Protein AF-A0A956KCX3-F1 (afdb_monomer)

Secondary structure (DSSP, 8-state):
-PPPP-----------------------------------PPP----------TT---PPB-----GGGEEEEE--SSS-EEEEE-SSTTBEEEEEBSS-----EEPPPTTS-TTTSEEEEEEETTEEEEEEEE--SS-SS-SEEEEEEE-TT-EEEEEESB-SPPEEETTEEEE-SEEEEEEEETTEEEEEEEE-SGGGGGSPPPHHHHHH-EEEEEETTEEEEEEPPPTT--EEE------

Solvent-accessible surface area (backbone atoms only — not comparable to full-atom values): 15052 Å² total; per-residue (Å²): 140,85,82,84,86,91,77,87,77,92,82,77,86,82,83,79,83,83,90,73,91,78,81,91,74,90,76,83,89,84,81,92,76,90,76,85,79,84,76,84,76,77,83,84,73,78,76,78,74,71,82,72,71,93,71,78,66,84,71,48,42,88,71,88,64,58,51,87,46,39,71,36,35,31,85,45,98,87,33,34,35,33,37,28,66,40,95,49,88,36,36,45,40,83,44,46,24,73,75,71,69,57,70,31,38,33,74,63,54,87,86,32,44,78,92,70,31,52,57,33,33,40,80,47,94,61,36,53,36,34,41,42,35,17,71,32,97,80,32,98,41,49,63,48,39,32,43,32,39,37,30,97,84,30,39,29,14,60,36,72,30,54,53,78,70,59,42,71,58,96,91,31,62,55,29,37,45,39,32,48,44,60,25,37,40,86,57,39,43,26,32,41,73,41,60,66,39,81,76,39,70,81,50,83,79,58,69,70,49,58,68,64,32,14,24,46,46,55,52,99,66,35,44,36,73,78,44,69,61,63,88,88,57,70,61,43,80,53,89,64,92,78,128

Structure (mmCIF, N/CA/C/O backbone):
data_AF-A0A956KCX3-F1
#
_entry.id   AF-A0A956KCX3-F1
#
loop_
_atom_site.group_PDB
_atom_site.id
_atom_site.type_symbol
_atom_site.label_atom_id
_atom_site.label_alt_id
_atom_site.label_comp_id
_atom_site.label_asym_id
_atom_site.label_entity_id
_atom_site.label_seq_id
_atom_site.pdbx_PDB_ins_code
_atom_site.Cartn_x
_atom_site.Cartn_y
_atom_site.Cartn_z
_atom_site.occupancy
_atom_site.B_iso_or_equiv
_atom_site.auth_seq_id
_atom_site.auth_comp_id
_atom_site.auth_asym_id
_atom_site.auth_atom_id
_atom_site.pdbx_PDB_model_num
ATOM 1 N N . MET A 1 1 ? 53.451 -22.794 5.245 1.00 50.97 1 MET A N 1
ATOM 2 C CA . MET A 1 1 ? 52.320 -22.976 4.313 1.00 50.97 1 MET A CA 1
ATOM 3 C C . MET A 1 1 ? 51.899 -21.573 3.910 1.00 50.97 1 MET A C 1
ATOM 5 O O . MET A 1 1 ? 51.187 -20.916 4.655 1.00 50.97 1 MET A O 1
ATOM 9 N N . GLU A 1 2 ? 52.522 -21.055 2.854 1.00 38.97 2 GLU A N 1
ATOM 10 C CA . GLU A 1 2 ? 52.380 -19.669 2.394 1.00 38.97 2 GLU A CA 1
ATOM 11 C C . GLU A 1 2 ? 51.212 -19.567 1.409 1.00 38.97 2 GLU A C 1
ATOM 13 O O . GLU A 1 2 ? 51.098 -20.380 0.492 1.00 38.97 2 GLU A O 1
ATOM 18 N N . LEU A 1 3 ? 50.335 -18.583 1.614 1.00 53.19 3 LEU A N 1
ATOM 19 C CA . LEU A 1 3 ? 49.243 -18.247 0.700 1.00 53.19 3 LEU A CA 1
ATOM 20 C C . LEU A 1 3 ? 49.715 -17.165 -0.287 1.00 53.19 3 LEU A C 1
ATOM 22 O O . LEU A 1 3 ? 50.320 -16.184 0.152 1.00 53.19 3 LEU A O 1
ATOM 26 N N . PRO A 1 4 ? 49.437 -17.295 -1.598 1.00 54.78 4 PRO A N 1
ATOM 27 C CA . PRO A 1 4 ? 49.805 -16.284 -2.581 1.00 54.78 4 PRO A CA 1
ATOM 28 C C . PRO A 1 4 ? 48.797 -15.115 -2.613 1.00 54.78 4 PRO A C 1
ATOM 30 O O . PRO A 1 4 ? 47.626 -15.294 -2.269 1.00 54.78 4 PRO A O 1
ATOM 33 N N . PRO A 1 5 ? 49.217 -13.915 -3.062 1.00 56.66 5 PRO A N 1
ATOM 34 C CA . PRO A 1 5 ? 48.348 -12.748 -3.160 1.00 56.66 5 PRO A CA 1
ATOM 35 C C . PRO A 1 5 ? 47.492 -12.781 -4.435 1.00 56.66 5 PRO A C 1
ATOM 37 O O . PRO A 1 5 ? 48.001 -12.971 -5.541 1.00 56.66 5 PRO A O 1
ATOM 40 N N . ILE A 1 6 ? 46.191 -12.522 -4.290 1.00 59.50 6 ILE A N 1
ATOM 41 C CA . ILE A 1 6 ? 45.257 -12.354 -5.410 1.00 59.50 6 ILE A CA 1
ATOM 42 C C . ILE A 1 6 ? 45.314 -10.892 -5.876 1.00 59.50 6 ILE A C 1
ATOM 44 O O . ILE A 1 6 ? 44.892 -9.977 -5.171 1.00 59.50 6 ILE A O 1
ATOM 48 N N . ARG A 1 7 ? 45.862 -10.678 -7.076 1.00 54.44 7 ARG A N 1
ATOM 49 C CA . ARG A 1 7 ? 45.790 -9.430 -7.851 1.00 54.44 7 ARG A CA 1
ATOM 50 C C . ARG A 1 7 ? 44.835 -9.623 -9.033 1.00 54.44 7 ARG A C 1
ATOM 52 O O . ARG A 1 7 ? 44.922 -10.636 -9.718 1.00 54.44 7 ARG A O 1
ATOM 59 N N . GLY A 1 8 ? 44.058 -8.584 -9.341 1.00 38.62 8 GLY A N 1
ATOM 60 C CA . GLY A 1 8 ? 43.334 -8.404 -10.610 1.00 38.62 8 GLY A CA 1
ATOM 61 C C . GLY A 1 8 ? 41.828 -8.668 -10.486 1.00 38.62 8 GLY A C 1
ATOM 62 O O . GLY A 1 8 ? 41.425 -9.560 -9.761 1.00 38.62 8 GLY A O 1
ATOM 63 N N . ALA A 1 9 ? 40.924 -7.941 -11.139 1.00 43.78 9 ALA A N 1
ATOM 64 C CA . ALA A 1 9 ? 41.077 -6.995 -12.232 1.00 43.78 9 ALA A CA 1
ATOM 65 C C . ALA A 1 9 ? 39.882 -6.022 -12.243 1.00 43.78 9 ALA A C 1
ATOM 67 O O . ALA A 1 9 ? 38.734 -6.427 -12.077 1.00 43.78 9 ALA A O 1
ATOM 68 N N . LEU A 1 10 ? 40.166 -4.739 -12.474 1.00 47.88 10 LEU A N 1
ATOM 69 C CA . LEU A 1 10 ? 39.183 -3.715 -12.824 1.00 47.88 10 LEU A CA 1
ATOM 70 C C . LEU A 1 10 ? 38.725 -3.958 -14.270 1.00 47.88 10 LEU A C 1
ATOM 72 O O . LEU A 1 10 ? 39.473 -3.724 -15.220 1.00 47.88 10 LEU A O 1
ATOM 76 N N . GLY A 1 11 ? 37.507 -4.474 -14.425 1.00 38.50 11 GLY A N 1
ATOM 77 C CA . GLY A 1 11 ? 36.873 -4.760 -15.709 1.00 38.50 11 GLY A CA 1
ATOM 78 C C . GLY A 1 11 ? 36.051 -3.580 -16.224 1.00 38.50 11 GLY A C 1
ATOM 79 O O . GLY A 1 11 ? 34.909 -3.397 -15.831 1.00 38.50 11 GLY A O 1
ATOM 80 N N . SER A 1 12 ? 36.691 -2.794 -17.088 1.00 44.56 12 SER A N 1
ATOM 81 C CA . SER A 1 12 ? 36.176 -2.037 -18.241 1.00 44.56 12 SER A CA 1
ATOM 82 C C . SER A 1 12 ? 34.665 -1.742 -18.353 1.00 44.56 12 SER A C 1
ATOM 84 O O . SER A 1 12 ? 33.830 -2.612 -18.590 1.00 44.56 12 SER A O 1
ATOM 86 N N . VAL A 1 13 ? 34.369 -0.440 -18.332 1.00 44.25 13 VAL A N 1
ATOM 87 C CA . VAL A 1 13 ? 33.123 0.213 -18.751 1.00 44.25 13 VAL A CA 1
ATOM 88 C C . VAL A 1 13 ? 32.880 -0.016 -20.249 1.00 44.25 13 VAL A C 1
ATOM 90 O O . VAL A 1 13 ? 33.569 0.554 -21.096 1.00 44.25 13 VAL A O 1
ATOM 93 N N . VAL A 1 14 ? 31.853 -0.796 -20.596 1.00 51.16 14 VAL A N 1
ATOM 94 C CA . VAL A 1 14 ? 31.352 -0.904 -21.975 1.00 51.16 14 VAL A CA 1
ATOM 95 C C . VAL A 1 14 ? 30.320 0.200 -22.218 1.00 51.16 14 VAL A C 1
ATOM 97 O O . VAL A 1 14 ? 29.130 0.033 -21.965 1.00 51.16 14 VAL A O 1
ATOM 100 N N . ARG A 1 15 ? 30.770 1.343 -22.752 1.00 47.03 15 ARG A N 1
ATOM 101 C CA . ARG A 1 15 ? 29.891 2.305 -23.438 1.00 47.03 15 ARG A CA 1
ATOM 102 C C . ARG A 1 15 ? 29.530 1.730 -24.806 1.00 47.03 15 ARG A C 1
ATOM 104 O O . ARG A 1 15 ? 30.346 1.774 -25.726 1.00 47.03 15 ARG A O 1
ATOM 111 N N . ARG A 1 16 ? 28.314 1.202 -24.966 1.00 49.69 16 ARG A N 1
ATOM 112 C CA . ARG A 1 16 ? 27.755 0.922 -26.296 1.00 49.69 16 ARG A CA 1
ATOM 113 C C . ARG A 1 16 ? 26.994 2.139 -26.803 1.00 49.69 16 ARG A C 1
ATOM 115 O O . ARG A 1 16 ? 25.949 2.500 -26.280 1.00 49.69 16 ARG A O 1
ATOM 122 N N . ALA A 1 17 ? 27.555 2.741 -27.847 1.00 46.56 17 ALA A N 1
ATOM 123 C CA . ALA A 1 17 ? 26.911 3.731 -28.688 1.00 46.56 17 ALA A CA 1
ATOM 124 C C . ALA A 1 17 ? 25.766 3.086 -29.483 1.00 46.56 17 ALA A C 1
ATOM 126 O O . ALA A 1 17 ? 25.991 2.147 -30.248 1.00 46.56 17 ALA A O 1
ATOM 127 N N . LEU A 1 18 ? 24.552 3.618 -29.343 1.00 52.84 18 LEU A N 1
ATOM 128 C CA . LEU A 1 18 ? 23.453 3.358 -30.269 1.00 52.84 18 LEU A CA 1
ATOM 129 C C . LEU A 1 18 ? 23.356 4.525 -31.253 1.00 52.84 18 LEU A C 1
ATOM 131 O O . LEU A 1 18 ? 22.730 5.549 -31.009 1.00 52.84 18 LEU A O 1
ATOM 135 N N . SER A 1 19 ? 24.024 4.334 -32.390 1.00 45.69 19 SER A N 1
ATOM 136 C CA . SER A 1 19 ? 23.777 5.048 -33.641 1.00 45.69 19 SER A CA 1
ATOM 137 C C . SER A 1 19 ? 22.487 4.497 -34.260 1.00 45.69 19 SER A C 1
ATOM 139 O O . SER A 1 19 ? 22.506 3.451 -34.911 1.00 45.69 19 SER A O 1
ATOM 141 N N . GLY A 1 20 ? 21.373 5.201 -34.067 1.00 45.12 20 GLY A N 1
ATOM 142 C CA . GLY A 1 20 ? 20.091 4.918 -34.711 1.00 45.12 20 GLY A CA 1
ATOM 143 C C . GLY A 1 20 ? 19.649 6.089 -35.580 1.00 45.12 20 GLY A C 1
ATOM 144 O O . GLY A 1 20 ? 19.163 7.094 -35.075 1.00 45.12 20 GLY A O 1
ATOM 145 N N . ARG A 1 21 ? 19.835 5.956 -36.897 1.00 50.81 21 ARG A N 1
ATOM 146 C CA . ARG A 1 21 ? 19.341 6.872 -37.935 1.00 50.81 21 ARG A CA 1
ATOM 147 C C . ARG A 1 21 ? 17.822 7.050 -37.815 1.00 50.81 21 ARG A C 1
ATOM 149 O O . ARG A 1 21 ? 17.088 6.108 -38.097 1.00 50.81 21 ARG A O 1
ATOM 156 N N . ALA A 1 22 ? 17.356 8.258 -37.509 1.00 48.16 22 ALA A N 1
ATOM 157 C CA . ALA A 1 22 ? 15.964 8.645 -37.722 1.00 48.16 22 ALA A CA 1
ATOM 158 C C . ALA A 1 22 ? 15.875 9.566 -38.942 1.00 48.16 22 ALA A C 1
ATOM 160 O O . ALA A 1 22 ? 16.484 10.634 -39.001 1.00 48.16 22 ALA A O 1
ATOM 161 N N . GLY A 1 23 ? 15.161 9.074 -39.952 1.00 45.44 23 GLY A N 1
ATOM 162 C CA . GLY A 1 23 ? 14.961 9.724 -41.231 1.00 45.44 23 GLY A CA 1
ATOM 163 C C . GLY A 1 23 ? 14.151 11.010 -41.123 1.00 45.44 23 GLY A C 1
ATOM 164 O O . GLY A 1 23 ? 13.176 11.121 -40.386 1.00 45.44 23 GLY A O 1
ATOM 165 N N . VAL A 1 24 ? 14.570 11.957 -41.950 1.00 48.97 24 VAL A N 1
ATOM 166 C CA . VAL A 1 24 ? 13.901 13.206 -42.287 1.00 48.97 24 VAL A CA 1
ATOM 167 C C . VAL A 1 24 ? 12.476 12.926 -42.778 1.00 48.97 24 VAL A C 1
ATOM 169 O O . VAL A 1 24 ? 12.286 12.351 -43.850 1.00 48.97 24 VAL A O 1
ATOM 172 N N . ARG A 1 25 ? 11.466 13.402 -42.046 1.00 57.47 25 ARG A N 1
ATOM 173 C CA . ARG A 1 25 ? 10.149 13.712 -42.615 1.00 57.47 25 ARG A CA 1
ATOM 174 C C . ARG A 1 25 ? 9.801 15.158 -42.297 1.00 57.47 25 ARG A C 1
ATOM 176 O O . ARG A 1 25 ? 9.464 15.512 -41.176 1.00 57.47 25 ARG A O 1
ATOM 183 N N . ARG A 1 26 ? 9.929 15.982 -43.338 1.00 52.09 26 ARG A N 1
ATOM 184 C CA . ARG A 1 26 ? 9.376 17.332 -43.428 1.00 52.09 26 ARG A CA 1
ATOM 185 C C . ARG A 1 26 ? 7.860 17.244 -43.238 1.00 52.09 26 ARG A C 1
ATOM 187 O O . ARG A 1 26 ? 7.204 16.552 -44.012 1.00 52.09 26 ARG A O 1
ATOM 194 N N . VAL A 1 27 ? 7.321 17.969 -42.265 1.00 53.19 27 VAL A N 1
ATOM 195 C CA . VAL A 1 27 ? 5.901 18.335 -42.228 1.00 53.19 27 VAL A CA 1
ATOM 196 C C . VAL A 1 27 ? 5.816 19.847 -42.108 1.00 53.19 27 VAL A C 1
ATOM 198 O O . VAL A 1 27 ? 6.630 20.491 -41.451 1.00 53.19 27 VAL A O 1
ATOM 201 N N . ALA A 1 28 ? 4.888 20.377 -42.889 1.00 52.06 28 ALA A N 1
ATOM 202 C CA . ALA A 1 28 ? 4.778 21.752 -43.301 1.00 52.06 28 ALA A CA 1
ATOM 203 C C . ALA A 1 28 ? 4.410 22.715 -42.166 1.00 52.06 28 ALA A C 1
ATOM 205 O O . ALA A 1 28 ? 3.543 22.465 -41.336 1.00 52.06 28 ALA A O 1
ATOM 206 N N . LEU A 1 29 ? 5.075 23.861 -42.255 1.00 49.72 29 LEU A N 1
ATOM 207 C CA . LEU A 1 29 ? 4.660 25.195 -41.853 1.00 49.72 29 LEU A CA 1
ATOM 208 C C . LEU A 1 29 ? 3.205 25.487 -42.285 1.00 49.72 29 LEU A C 1
ATOM 210 O O . LEU A 1 29 ? 2.915 25.339 -43.468 1.00 49.72 29 LEU A O 1
ATOM 214 N N . CYS A 1 30 ? 2.333 25.929 -41.369 1.00 43.66 30 CYS A N 1
ATOM 215 C CA . CYS A 1 30 ? 1.332 26.999 -41.570 1.00 43.66 30 CYS A CA 1
ATOM 216 C C . CYS A 1 30 ? 0.309 27.018 -40.425 1.00 43.66 30 CYS A C 1
ATOM 218 O O . CYS A 1 30 ? -0.417 26.050 -40.230 1.00 43.66 30 CYS A O 1
ATOM 220 N N . GLY A 1 31 ? 0.195 28.153 -39.730 1.00 54.12 31 GLY A N 1
ATOM 221 C CA . GLY A 1 31 ? -0.935 28.408 -38.833 1.00 54.12 31 GLY A CA 1
ATOM 222 C C . GLY A 1 31 ? -0.655 29.404 -37.715 1.00 54.12 31 GLY A C 1
ATOM 223 O O . GLY A 1 31 ? -0.827 29.071 -36.550 1.00 54.12 31 GLY A O 1
ATOM 224 N N . LEU A 1 32 ? -0.221 30.620 -38.060 1.00 55.09 32 LEU A N 1
ATOM 225 C CA . LEU A 1 32 ? -0.289 31.771 -37.157 1.00 55.09 32 LEU A CA 1
ATOM 226 C C . LEU A 1 32 ? -1.762 32.149 -36.937 1.00 55.09 32 LEU A C 1
ATOM 228 O O . LEU A 1 32 ? -2.403 32.651 -37.857 1.00 55.09 32 LEU A O 1
ATOM 232 N N . LEU A 1 33 ? -2.263 31.980 -35.714 1.00 58.88 33 LEU A N 1
ATOM 233 C CA . LEU A 1 33 ? -3.395 32.744 -35.188 1.00 58.88 33 LEU A CA 1
ATOM 234 C C . LEU A 1 33 ? -3.031 33.232 -33.782 1.00 58.88 33 LEU A C 1
ATOM 236 O O . LEU A 1 33 ? -3.151 32.522 -32.789 1.00 58.88 33 LEU A O 1
ATOM 240 N N . LEU A 1 34 ? -2.528 34.466 -33.748 1.00 53.19 34 LEU A N 1
ATOM 241 C CA . LEU A 1 34 ? -2.361 35.286 -32.556 1.00 53.19 34 LEU A CA 1
ATOM 242 C C . LEU A 1 34 ? -3.754 35.707 -32.071 1.00 53.19 34 LEU A C 1
ATOM 244 O O . LEU A 1 34 ? -4.369 36.593 -32.659 1.00 53.19 34 LEU A O 1
ATOM 248 N N . ALA A 1 35 ? -4.242 35.083 -31.002 1.00 53.97 35 ALA A N 1
ATOM 249 C CA . ALA A 1 35 ? -5.341 35.608 -30.202 1.00 53.97 35 ALA A CA 1
ATOM 250 C C . ALA A 1 35 ? -4.757 36.101 -28.874 1.00 53.97 35 ALA A C 1
ATOM 252 O O . ALA A 1 35 ? -4.367 35.315 -28.012 1.00 53.97 35 ALA A O 1
ATOM 253 N N . ALA A 1 36 ? -4.635 37.421 -28.752 1.00 49.28 36 ALA A N 1
ATOM 254 C CA . ALA A 1 36 ? -4.258 38.096 -27.524 1.00 49.28 36 ALA A CA 1
ATOM 255 C C . ALA A 1 36 ? -5.423 38.006 -26.523 1.00 49.28 36 ALA A C 1
ATOM 257 O O . ALA A 1 36 ? -6.428 38.697 -26.671 1.00 49.28 36 ALA A O 1
ATOM 258 N N . CYS A 1 37 ? -5.299 37.148 -25.509 1.00 58.06 37 CYS A N 1
ATOM 259 C CA . CYS A 1 37 ? -6.134 37.227 -24.313 1.00 58.06 37 CYS A CA 1
ATOM 260 C C . CYS A 1 37 ? -5.446 38.140 -23.297 1.00 58.06 37 CYS A C 1
ATOM 262 O O . CYS A 1 37 ? -4.589 37.721 -22.518 1.00 58.06 37 CYS A O 1
ATOM 264 N N . GLU A 1 38 ? -5.836 39.409 -23.333 1.00 51.31 38 GLU A N 1
ATOM 265 C CA . GLU A 1 38 ? -5.504 40.424 -22.341 1.00 51.31 38 GLU A CA 1
ATOM 266 C C . GLU A 1 38 ? -6.162 40.043 -21.006 1.00 51.31 38 GLU A C 1
ATOM 268 O O . GLU A 1 38 ? -7.350 40.259 -20.774 1.00 51.31 38 GLU A O 1
ATOM 273 N N . SER A 1 39 ? -5.394 39.385 -20.139 1.00 53.12 39 SER A N 1
ATOM 274 C CA . SER A 1 39 ? -5.846 38.990 -18.805 1.00 53.12 39 SER A CA 1
ATOM 275 C C . SER A 1 39 ? -5.516 40.119 -17.835 1.00 53.12 39 SER A C 1
ATOM 277 O O . SER A 1 39 ? -4.398 40.222 -17.328 1.00 53.12 39 SER A O 1
ATOM 279 N N . SER A 1 40 ? -6.492 41.002 -17.622 1.00 55.25 40 SER A N 1
ATOM 280 C CA . SER A 1 40 ? -6.458 42.040 -16.592 1.00 55.25 40 SER A CA 1
ATOM 281 C C . SER A 1 40 ? -6.179 41.393 -15.231 1.00 55.25 40 SER A C 1
ATOM 283 O O . SER A 1 40 ? -6.989 40.627 -14.712 1.00 55.25 40 SER A O 1
ATOM 285 N N . SER A 1 41 ? -4.991 41.644 -14.683 1.00 53.00 41 SER A N 1
ATOM 286 C CA . SER A 1 41 ? -4.606 41.168 -13.355 1.00 53.00 41 SER A CA 1
ATOM 287 C C . SER A 1 41 ? -5.142 42.150 -12.308 1.00 53.00 41 SER A C 1
ATOM 289 O O . SER A 1 41 ? -4.795 43.331 -12.384 1.00 53.00 41 SER A O 1
ATOM 291 N N . PRO A 1 42 ? -5.965 41.721 -11.333 1.00 58.72 42 PRO A N 1
ATOM 292 C CA . PRO A 1 42 ? -6.377 42.599 -10.248 1.00 58.72 42 PRO A CA 1
ATOM 293 C C . PRO A 1 42 ? -5.166 42.982 -9.378 1.00 58.72 42 PRO A C 1
ATOM 295 O O . PRO A 1 42 ? -4.184 42.231 -9.304 1.00 58.72 42 PRO A O 1
ATOM 298 N N . PRO A 1 43 ? -5.203 44.154 -8.720 1.00 54.56 43 PRO A N 1
ATOM 299 C CA . PRO A 1 43 ? -4.127 44.596 -7.848 1.00 54.56 43 PRO A CA 1
ATOM 300 C C . PRO A 1 43 ? -3.887 43.560 -6.744 1.00 54.56 43 PRO A C 1
ATOM 302 O O . PRO A 1 43 ? -4.806 43.165 -6.031 1.00 54.56 43 PRO A O 1
ATOM 305 N N . ARG A 1 44 ? -2.628 43.121 -6.611 1.00 49.75 44 ARG A N 1
ATOM 306 C CA . ARG A 1 44 ? -2.137 42.333 -5.474 1.00 49.75 44 ARG A CA 1
ATOM 307 C C . ARG A 1 44 ? -2.288 43.168 -4.205 1.00 49.75 44 ARG A C 1
ATOM 309 O O . ARG A 1 44 ? -1.380 43.902 -3.818 1.00 49.75 44 ARG A O 1
ATOM 316 N N . GLU A 1 45 ? -3.435 43.039 -3.560 1.00 48.75 45 GLU A N 1
ATOM 317 C CA . GLU A 1 45 ? -3.608 43.419 -2.171 1.00 48.75 45 GLU A CA 1
ATOM 318 C C . GLU A 1 45 ? -2.695 42.499 -1.355 1.00 48.75 45 GLU A C 1
ATOM 320 O O . GLU A 1 45 ? -2.870 41.279 -1.307 1.00 48.75 45 GLU A O 1
ATOM 325 N N . ARG A 1 46 ? -1.618 43.069 -0.806 1.00 46.66 46 ARG A N 1
ATOM 326 C CA . ARG A 1 46 ? -0.773 42.370 0.159 1.00 46.66 46 ARG A CA 1
ATOM 327 C C . ARG A 1 46 ? -1.642 42.121 1.382 1.00 46.66 46 ARG A C 1
ATOM 329 O O . ARG A 1 46 ? -1.750 42.994 2.239 1.00 46.66 46 ARG A O 1
ATOM 336 N N . ALA A 1 47 ? -2.244 40.937 1.452 1.00 47.09 47 ALA A N 1
ATOM 337 C CA . ALA A 1 47 ? -2.730 40.396 2.702 1.00 47.09 47 ALA A CA 1
ATOM 338 C C . ALA A 1 47 ? -1.539 40.410 3.664 1.00 47.09 47 ALA A C 1
ATOM 340 O O . ALA A 1 47 ? -0.576 39.655 3.508 1.00 47.09 47 ALA A O 1
ATOM 341 N N . VAL A 1 48 ? -1.568 41.348 4.606 1.00 49.12 48 VAL A N 1
ATOM 342 C CA . VAL A 1 48 ? -0.732 41.299 5.795 1.00 49.12 48 VAL A CA 1
ATOM 343 C C . VAL A 1 48 ? -1.208 40.059 6.534 1.00 49.12 48 VAL A C 1
ATOM 345 O O . VAL A 1 48 ? -2.214 40.079 7.237 1.00 49.12 48 VAL A O 1
ATOM 348 N N . VAL A 1 49 ? -0.534 38.943 6.270 1.00 41.31 49 VAL A N 1
ATOM 349 C CA . VAL A 1 49 ? -0.674 37.720 7.046 1.00 41.31 49 VAL A CA 1
ATOM 350 C C . VAL A 1 49 ? -0.152 38.073 8.429 1.00 41.31 49 VAL A C 1
ATOM 352 O O . VAL A 1 49 ? 1.056 38.106 8.662 1.00 41.31 49 VAL A O 1
ATOM 355 N N . SER A 1 50 ? -1.068 38.413 9.333 1.00 46.19 50 SER A N 1
ATOM 356 C CA . SER A 1 50 ? -0.779 38.369 10.759 1.00 46.19 50 SER A CA 1
ATOM 357 C C . SER A 1 50 ? -0.228 36.975 11.057 1.00 46.19 50 SER A C 1
ATOM 359 O O . SER A 1 50 ? -0.869 35.998 10.658 1.00 46.19 50 SER A O 1
ATOM 361 N N . PRO A 1 51 ? 0.939 36.843 11.710 1.00 45.56 51 PRO A N 1
ATOM 362 C CA . PRO A 1 51 ? 1.393 35.551 12.193 1.00 45.56 51 PRO A CA 1
ATOM 363 C C . PRO A 1 51 ? 0.351 35.065 13.200 1.00 45.56 51 PRO A C 1
ATOM 365 O O . PRO A 1 51 ? 0.282 35.551 14.326 1.00 45.56 51 PRO A O 1
ATOM 368 N N . GLY A 1 52 ? -0.532 34.172 12.752 1.00 39.56 52 GLY A N 1
ATOM 369 C CA . GLY A 1 52 ? -1.452 33.476 13.634 1.00 39.56 52 GLY A CA 1
ATOM 370 C C . GLY A 1 52 ? -0.624 32.758 14.689 1.00 39.56 52 GLY A C 1
ATOM 371 O O . GLY A 1 52 ? 0.326 32.053 14.346 1.00 39.56 52 GLY A O 1
ATOM 372 N N . SER A 1 53 ? -0.947 32.997 15.961 1.00 40.12 53 SER A N 1
ATOM 373 C CA . SER A 1 53 ? -0.320 32.334 17.100 1.00 40.12 53 SER A CA 1
ATOM 374 C C . SER A 1 53 ? -0.172 30.826 16.855 1.00 40.12 53 SER A C 1
ATOM 376 O O . SER A 1 53 ? -1.141 30.197 16.423 1.00 40.12 53 SER A O 1
ATOM 378 N N . PRO A 1 54 ? 0.969 30.210 17.210 1.00 49.34 54 PRO A N 1
ATOM 379 C CA . PRO A 1 54 ? 1.202 28.762 17.124 1.00 49.34 54 PRO A CA 1
ATOM 380 C C . PRO A 1 54 ? 0.373 27.940 18.138 1.00 49.34 54 PRO A C 1
ATOM 382 O O . PRO A 1 54 ? 0.732 26.824 18.490 1.00 49.34 54 PRO A O 1
ATOM 385 N N . GLU A 1 55 ? -0.742 28.488 18.622 1.00 41.88 55 GLU A N 1
ATOM 386 C CA . GLU A 1 55 ? -1.502 28.021 19.784 1.00 41.88 55 GLU A CA 1
ATOM 387 C C . GLU A 1 55 ? -2.903 27.510 19.408 1.00 41.88 55 GLU A C 1
ATOM 389 O O . GLU A 1 55 ? -3.780 27.348 20.256 1.00 41.88 55 GLU A O 1
ATOM 394 N N . ALA A 1 56 ? -3.122 27.179 18.132 1.00 44.59 56 ALA A N 1
ATOM 395 C CA . ALA A 1 56 ? -4.112 26.167 17.778 1.00 44.59 56 ALA A CA 1
ATOM 396 C C . ALA A 1 56 ? -3.536 24.798 18.170 1.00 44.59 56 ALA A C 1
ATOM 398 O O . ALA A 1 56 ? -3.156 23.998 17.318 1.00 44.59 56 ALA A O 1
ATOM 399 N N . ALA A 1 57 ? -3.402 24.569 19.480 1.00 46.69 57 ALA A N 1
ATOM 400 C CA . ALA A 1 57 ? -3.092 23.263 20.031 1.00 46.69 57 ALA A CA 1
ATOM 401 C C . ALA A 1 57 ? -4.059 22.262 19.396 1.00 46.69 57 ALA A C 1
ATOM 403 O O . ALA A 1 57 ? -5.277 22.453 19.464 1.00 46.69 57 ALA A O 1
ATOM 404 N N . ALA A 1 58 ? -3.499 21.262 18.719 1.00 59.12 58 ALA A N 1
ATOM 405 C CA . ALA A 1 58 ? -4.217 20.190 18.056 1.00 59.12 58 ALA A CA 1
ATOM 406 C C . ALA A 1 58 ? -5.174 19.540 19.063 1.00 59.12 58 ALA A C 1
ATOM 408 O O . ALA A 1 58 ? -4.770 18.729 19.893 1.00 59.12 58 ALA A O 1
ATOM 409 N N . ARG A 1 59 ? -6.442 19.961 19.051 1.00 75.81 59 ARG A N 1
ATOM 410 C CA . ARG A 1 59 ? -7.465 19.354 19.896 1.00 75.81 59 ARG A CA 1
ATOM 411 C C . ARG A 1 59 ? -7.769 17.997 19.290 1.00 75.81 59 ARG A C 1
ATOM 413 O O . ARG A 1 59 ? -8.209 17.930 18.144 1.00 75.81 59 ARG A O 1
ATOM 420 N N . CYS A 1 60 ? -7.500 16.943 20.050 1.00 85.69 60 CYS A N 1
ATOM 421 C CA . CYS A 1 60 ? -7.952 15.605 19.711 1.00 85.69 60 CYS A CA 1
ATOM 422 C C . CYS A 1 60 ? -9.470 15.644 19.485 1.00 85.69 60 CYS A C 1
ATOM 424 O O . CYS A 1 60 ? -10.187 16.294 20.253 1.00 85.69 60 CYS A O 1
ATOM 426 N N . ALA A 1 61 ? -9.962 14.975 18.447 1.00 85.31 61 ALA A N 1
ATOM 427 C CA . ALA A 1 61 ? -11.397 14.818 18.273 1.00 85.31 61 ALA A CA 1
ATOM 428 C C . ALA A 1 61 ? -11.936 13.791 19.285 1.00 85.31 61 ALA A C 1
ATOM 430 O O . ALA A 1 61 ? -11.282 12.792 19.598 1.00 85.31 61 ALA A O 1
ATOM 431 N N . GLU A 1 62 ? -13.147 14.041 19.787 1.00 80.62 62 GLU A N 1
ATOM 432 C CA . GLU A 1 62 ? -13.909 13.123 20.649 1.00 80.62 62 GLU A CA 1
ATOM 433 C C . GLU A 1 62 ? -14.861 12.237 19.826 1.00 80.62 62 GLU A C 1
ATOM 435 O O . GLU A 1 62 ? -15.900 11.792 20.309 1.00 80.62 62 GLU A O 1
ATOM 440 N N . ASP A 1 63 ? -14.529 11.993 18.557 1.00 77.62 63 ASP A N 1
ATOM 441 C CA . ASP A 1 63 ? -15.402 11.258 17.651 1.00 77.62 63 ASP A CA 1
ATOM 442 C C . ASP A 1 63 ? -15.602 9.810 18.106 1.00 77.62 63 ASP A C 1
ATOM 444 O O . ASP A 1 63 ? -14.663 9.032 18.300 1.00 77.62 63 ASP A O 1
ATOM 448 N N . HIS A 1 64 ? -16.871 9.419 18.212 1.00 79.69 64 HIS A N 1
ATOM 449 C CA . HIS A 1 64 ? -17.264 8.041 18.466 1.00 79.69 64 HIS A CA 1
ATOM 450 C C . HIS A 1 64 ? -17.221 7.235 17.168 1.00 79.69 64 HIS A C 1
ATOM 452 O O . HIS A 1 64 ? -18.244 6.972 16.535 1.00 79.69 64 HIS A O 1
ATOM 458 N N . LEU A 1 65 ? -16.016 6.832 16.770 1.00 87.12 65 LEU A N 1
ATOM 459 C CA . LEU A 1 65 ? -15.844 5.912 15.653 1.00 87.12 65 LEU A CA 1
ATOM 460 C C . LEU A 1 65 ? -16.209 4.483 16.059 1.00 87.12 65 LEU A C 1
ATOM 462 O O . LEU A 1 65 ? -15.849 3.996 17.135 1.00 87.12 65 LEU A O 1
ATOM 466 N N . ALA A 1 66 ? -16.894 3.777 15.163 1.00 87.31 66 ALA A N 1
ATOM 467 C CA . ALA A 1 66 ? -17.125 2.351 15.325 1.00 87.31 66 ALA A CA 1
ATOM 468 C C . ALA A 1 66 ? -15.789 1.585 15.237 1.00 87.31 66 ALA A C 1
ATOM 470 O O . ALA A 1 66 ? -14.904 1.935 14.455 1.00 87.31 66 ALA A O 1
ATOM 471 N N . ARG A 1 67 ? -15.622 0.530 16.048 1.00 85.19 67 ARG A N 1
ATOM 472 C CA . ARG A 1 67 ? -14.366 -0.251 16.113 1.00 85.19 67 ARG A CA 1
ATOM 473 C C . ARG A 1 67 ? -13.962 -0.843 14.766 1.00 85.19 67 ARG A C 1
ATOM 475 O O . ARG A 1 67 ? -12.777 -0.909 14.465 1.00 85.19 67 ARG A O 1
ATOM 482 N N . ASP A 1 68 ? -14.940 -1.293 13.993 1.00 86.12 68 ASP A N 1
ATOM 483 C CA . ASP A 1 68 ? -14.782 -1.914 12.678 1.00 86.12 68 ASP A CA 1
ATOM 484 C C . ASP A 1 68 ? -14.462 -0.906 11.565 1.00 86.12 68 ASP A C 1
ATOM 486 O O . ASP A 1 68 ? -13.899 -1.290 10.542 1.00 86.12 68 ASP A O 1
ATOM 490 N N . ALA A 1 69 ? -14.746 0.381 11.778 1.00 89.69 69 ALA A N 1
ATOM 491 C CA . ALA A 1 69 ? -14.346 1.444 10.862 1.00 89.69 69 ALA A CA 1
ATOM 492 C C . ALA A 1 69 ? -12.841 1.750 10.937 1.00 89.69 69 ALA A C 1
ATOM 494 O O . ALA A 1 69 ? -12.276 2.277 9.979 1.00 89.69 69 ALA A O 1
ATOM 495 N N . VAL A 1 70 ? -12.179 1.425 12.054 1.00 91.69 70 VAL A N 1
ATOM 496 C CA . VAL A 1 70 ? -10.770 1.760 12.280 1.00 91.69 70 VAL A CA 1
ATOM 497 C C . VAL A 1 70 ? -9.846 0.629 11.825 1.00 91.69 70 VAL A C 1
ATOM 499 O O . VAL A 1 70 ? -9.844 -0.479 12.368 1.00 91.69 70 VAL A O 1
ATOM 502 N N . LEU A 1 71 ? -9.001 0.937 10.844 1.00 92.06 71 LEU A N 1
ATOM 503 C CA . LEU A 1 71 ? -8.048 0.011 10.238 1.00 92.06 71 LEU A CA 1
ATOM 504 C C . LEU A 1 71 ? -6.750 -0.090 11.044 1.00 92.06 71 LEU A C 1
ATOM 506 O O . LEU A 1 71 ? -6.223 -1.188 11.210 1.00 92.06 71 LEU A O 1
ATOM 510 N N . ALA A 1 72 ? -6.256 1.038 11.556 1.00 94.12 72 ALA A N 1
ATOM 511 C CA . ALA A 1 72 ? -5.008 1.107 12.309 1.00 94.12 72 ALA A CA 1
ATOM 512 C C . ALA A 1 72 ? -4.965 2.288 13.274 1.00 94.12 72 ALA A C 1
ATOM 514 O O . ALA A 1 72 ? -5.680 3.277 13.104 1.00 94.12 72 ALA A O 1
ATOM 515 N N . ARG A 1 73 ? -4.075 2.176 14.257 1.00 94.62 73 ARG A N 1
ATOM 516 C CA . ARG A 1 73 ? -3.705 3.205 15.219 1.00 94.62 73 ARG A CA 1
ATOM 517 C C . ARG A 1 73 ? -2.185 3.367 15.238 1.00 94.62 73 ARG A C 1
ATOM 519 O O . ARG A 1 73 ? -1.456 2.378 15.284 1.00 94.62 73 ARG A O 1
ATOM 526 N N . PHE A 1 74 ? -1.739 4.611 15.304 1.00 94.81 74 PHE A N 1
ATOM 527 C CA . PHE A 1 74 ? -0.358 4.991 15.572 1.00 94.81 74 PHE A CA 1
ATOM 528 C C . PHE A 1 74 ? -0.321 5.899 16.792 1.00 94.81 74 PHE A C 1
ATOM 530 O O . PHE A 1 74 ? -1.248 6.680 17.022 1.00 94.81 74 PHE A O 1
ATOM 537 N N . ASP A 1 75 ? 0.748 5.813 17.569 1.00 92.25 75 ASP A N 1
ATOM 538 C CA . ASP A 1 75 ? 0.970 6.786 18.628 1.00 92.25 75 ASP A CA 1
ATOM 539 C C . ASP A 1 75 ? 1.345 8.145 18.022 1.00 92.25 75 ASP A C 1
ATOM 541 O O . ASP A 1 75 ? 1.976 8.231 16.967 1.00 92.25 75 ASP A O 1
ATOM 545 N N . GLY A 1 76 ? 0.915 9.214 18.685 1.00 88.50 76 GLY A N 1
ATOM 546 C CA . GLY A 1 76 ? 1.250 10.589 18.336 1.00 88.50 76 GLY A CA 1
ATOM 547 C C . GLY A 1 76 ? 1.622 11.364 19.593 1.00 88.50 76 GLY A C 1
ATOM 548 O O . GLY A 1 76 ? 1.288 10.952 20.703 1.00 88.50 76 GLY A O 1
ATOM 549 N N . GLU A 1 77 ? 2.331 12.481 19.426 1.00 85.38 77 GLU A N 1
ATOM 550 C CA . GLU A 1 77 ? 2.872 13.253 20.556 1.00 85.38 77 GLU A CA 1
ATOM 551 C C . GLU A 1 77 ? 1.780 13.811 21.479 1.00 85.38 77 GLU A C 1
ATOM 553 O O . GLU A 1 77 ? 1.970 13.891 22.689 1.00 85.38 77 GLU A O 1
ATOM 558 N N . THR A 1 78 ? 0.640 14.212 20.906 1.00 87.31 78 THR A N 1
ATOM 559 C CA . THR A 1 78 ? -0.504 14.766 21.655 1.00 87.31 78 THR A CA 1
ATOM 560 C C . THR A 1 78 ? -1.682 13.799 21.687 1.00 87.31 78 THR A C 1
ATOM 562 O O . THR A 1 78 ? -2.221 13.521 22.753 1.00 87.31 78 THR A O 1
ATOM 565 N N . CYS A 1 79 ? -2.064 13.267 20.526 1.00 91.44 79 CYS A N 1
ATOM 566 C CA . CYS A 1 79 ? -3.142 12.297 20.391 1.00 91.44 79 CYS A CA 1
ATOM 567 C C . CYS A 1 79 ? -2.679 11.169 19.465 1.00 91.44 79 CYS A C 1
ATOM 569 O O . CYS A 1 79 ? -1.949 11.439 18.506 1.00 91.44 79 CYS A O 1
ATOM 571 N N . PRO A 1 80 ? -3.128 9.927 19.692 1.00 93.12 80 PRO A N 1
ATOM 572 C CA . PRO A 1 80 ? -3.011 8.872 18.703 1.00 93.12 80 PRO A CA 1
ATOM 573 C C . PRO A 1 80 ? -3.646 9.253 17.362 1.00 93.12 80 PRO A C 1
ATOM 575 O O . PRO A 1 80 ? -4.744 9.815 17.305 1.00 93.12 80 PRO A O 1
ATOM 578 N N . PHE A 1 81 ?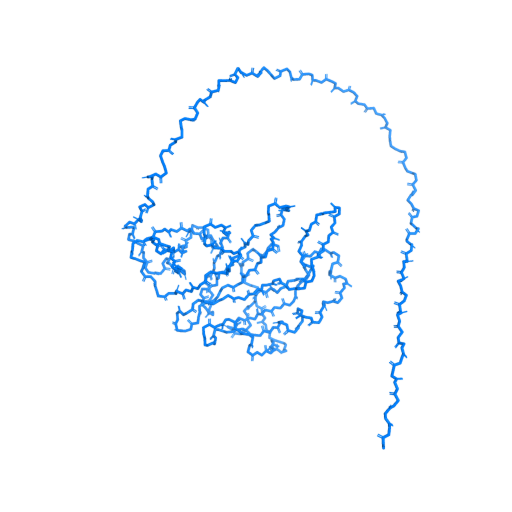 -2.983 8.857 16.283 1.00 94.38 81 PHE A N 1
ATOM 579 C CA . PHE A 1 81 ? -3.552 8.888 14.945 1.00 94.38 81 PHE A CA 1
ATOM 580 C C . PHE A 1 81 ? -4.285 7.584 14.665 1.00 94.38 81 PHE A C 1
ATOM 582 O O . PHE A 1 81 ? -3.810 6.505 15.022 1.00 94.38 81 PHE A O 1
ATOM 589 N N . VAL A 1 82 ? -5.415 7.662 13.976 1.00 94.94 82 VAL A N 1
ATOM 590 C CA . VAL A 1 82 ? -6.121 6.488 13.474 1.00 94.94 82 VAL A CA 1
ATOM 591 C C . VAL A 1 82 ? -6.406 6.607 11.993 1.00 94.94 82 VAL A C 1
ATOM 593 O O . VAL A 1 82 ? -6.733 7.677 11.485 1.00 94.94 82 VAL A O 1
ATOM 596 N N . LEU A 1 83 ? -6.300 5.473 11.315 1.00 95.00 83 LEU A N 1
ATOM 597 C CA . LEU A 1 83 ? -6.722 5.312 9.936 1.00 95.00 83 LEU A CA 1
ATOM 598 C C . LEU A 1 83 ? -8.105 4.686 9.925 1.00 95.00 83 LEU A C 1
ATOM 600 O O . LEU A 1 83 ? -8.305 3.587 10.447 1.00 95.00 83 LEU A O 1
ATOM 604 N N . VAL A 1 84 ? -9.049 5.394 9.328 1.00 93.81 84 VAL A N 1
ATOM 605 C CA . VAL A 1 84 ? -10.462 5.031 9.269 1.00 93.81 84 VAL A CA 1
ATOM 606 C C . VAL A 1 84 ? -10.820 4.735 7.827 1.00 93.81 84 VAL A C 1
ATOM 608 O O . VAL A 1 84 ? -10.299 5.365 6.909 1.00 93.81 84 VAL A O 1
ATOM 611 N N . ARG A 1 85 ? -11.708 3.773 7.604 1.00 93.00 85 ARG A N 1
ATOM 612 C CA . ARG A 1 85 ? -12.240 3.501 6.272 1.00 93.00 85 ARG A CA 1
ATOM 613 C C . ARG A 1 85 ? -12.987 4.724 5.737 1.00 93.00 85 ARG A C 1
ATOM 615 O O . ARG A 1 85 ? -13.925 5.198 6.371 1.00 93.00 85 ARG A O 1
ATOM 622 N N . GLY A 1 86 ? -12.583 5.188 4.561 1.00 92.38 86 GLY A N 1
ATOM 623 C CA . GLY A 1 86 ? -13.282 6.229 3.817 1.00 92.38 86 GLY A CA 1
ATOM 624 C C . GLY A 1 86 ? -14.445 5.675 2.990 1.00 92.38 86 GLY A C 1
ATOM 625 O O . GLY A 1 86 ? -14.732 4.478 2.980 1.00 92.38 86 GLY A O 1
ATOM 626 N N . ALA A 1 87 ? -15.114 6.556 2.248 1.00 90.25 87 ALA A N 1
ATOM 627 C CA . ALA A 1 87 ? -16.294 6.186 1.462 1.00 90.25 87 ALA A CA 1
ATOM 628 C C . ALA A 1 87 ? -15.993 5.292 0.239 1.00 90.25 87 ALA A C 1
ATOM 630 O O . ALA A 1 87 ? -16.845 4.504 -0.172 1.00 90.25 87 ALA A O 1
ATOM 631 N N . ALA A 1 88 ? -14.807 5.414 -0.369 1.00 90.00 88 ALA A N 1
ATOM 632 C CA . ALA A 1 88 ? -14.403 4.568 -1.495 1.00 90.00 88 ALA A CA 1
ATOM 633 C C . ALA A 1 88 ? -13.740 3.261 -1.007 1.00 90.00 88 ALA A C 1
ATOM 635 O O . ALA A 1 88 ? -13.133 3.267 0.062 1.00 90.00 88 ALA A O 1
ATOM 636 N N . PRO A 1 89 ? -13.774 2.157 -1.786 1.00 87.00 89 PRO A N 1
ATOM 637 C CA . PRO A 1 89 ? -13.347 0.829 -1.322 1.00 87.00 89 PRO A CA 1
ATOM 638 C C . PRO A 1 89 ? -11.930 0.735 -0.746 1.00 87.00 89 PRO A C 1
ATOM 640 O O . PRO A 1 89 ? -11.696 -0.088 0.131 1.00 87.00 89 PRO A O 1
ATOM 643 N N . SER A 1 90 ? -11.002 1.561 -1.239 1.00 91.06 90 SER A N 1
ATOM 644 C CA . SER A 1 90 ? -9.619 1.624 -0.758 1.00 91.06 90 SER A CA 1
ATOM 645 C C . SER A 1 90 ? -9.271 2.935 -0.046 1.00 91.06 90 SER A C 1
ATOM 647 O O . SER A 1 90 ? -8.106 3.159 0.292 1.00 91.06 90 SER A O 1
ATOM 649 N N . ALA A 1 91 ? -10.239 3.842 0.111 1.00 93.56 91 ALA A N 1
ATOM 650 C CA . ALA A 1 91 ? -9.996 5.144 0.715 1.00 93.56 91 ALA A CA 1
ATOM 651 C C . ALA A 1 91 ? -9.813 5.006 2.222 1.00 93.56 91 ALA A C 1
ATOM 653 O O . ALA A 1 91 ? -10.510 4.239 2.889 1.00 93.56 91 ALA A O 1
ATOM 654 N N . VAL A 1 92 ? -8.883 5.793 2.746 1.00 94.38 92 VAL A N 1
ATOM 655 C CA . VAL A 1 92 ? -8.578 5.860 4.165 1.00 94.38 92 VAL A CA 1
ATOM 656 C C . VAL A 1 92 ? -8.507 7.321 4.572 1.00 94.38 92 VAL A C 1
ATOM 658 O O . VAL A 1 92 ? -7.946 8.147 3.855 1.00 94.38 92 VAL A O 1
ATOM 661 N N . GLU A 1 93 ? -9.079 7.627 5.725 1.00 94.75 93 GLU A N 1
ATOM 662 C CA . GLU A 1 93 ? -9.060 8.950 6.332 1.00 94.75 93 GLU A CA 1
ATOM 663 C C . GLU A 1 93 ? -8.220 8.916 7.605 1.00 94.75 93 GLU A C 1
ATOM 665 O O . GLU A 1 93 ? -8.314 7.981 8.403 1.00 94.75 93 GLU A O 1
ATOM 670 N N . LEU A 1 94 ? -7.392 9.942 7.789 1.00 94.81 94 LEU A N 1
ATOM 671 C CA . LEU A 1 94 ? -6.566 10.102 8.977 1.00 94.81 94 LEU A CA 1
ATOM 672 C C . LEU A 1 94 ? -7.297 10.978 9.993 1.00 94.81 94 LEU A C 1
ATOM 674 O O . LEU A 1 94 ? -7.629 12.125 9.700 1.00 94.81 94 LEU A O 1
ATOM 678 N N . HIS A 1 95 ? -7.485 10.452 11.198 1.00 93.75 95 HIS A N 1
ATOM 679 C CA . HIS A 1 95 ? -8.100 11.161 12.317 1.00 93.75 95 HIS A CA 1
ATOM 680 C C . HIS A 1 95 ? -7.151 11.183 13.514 1.00 93.75 95 HIS A C 1
ATOM 682 O O . HIS A 1 95 ? -6.303 10.306 13.664 1.00 93.75 95 HIS A O 1
ATOM 688 N N . SER A 1 96 ? -7.296 12.185 14.376 1.00 92.81 96 SER A N 1
ATOM 689 C CA . SER A 1 96 ? -6.527 12.336 15.614 1.00 92.81 96 SER A CA 1
ATOM 690 C C . SER A 1 96 ? -7.501 12.294 16.785 1.00 92.81 96 SER A C 1
ATOM 692 O O . SER A 1 96 ? -8.354 13.176 16.893 1.00 92.81 96 SER A O 1
ATOM 694 N N . LEU A 1 97 ? -7.431 11.251 17.616 1.00 91.06 97 LEU A N 1
ATOM 695 C CA . LEU A 1 97 ? -8.458 10.943 18.621 1.00 91.06 97 LEU A CA 1
ATOM 696 C C . LEU A 1 97 ? -7.878 10.849 20.024 1.00 91.06 97 LEU A C 1
ATOM 698 O O . LEU A 1 97 ? -6.782 10.326 20.201 1.00 91.06 97 LEU A O 1
ATOM 702 N N . THR A 1 98 ? -8.653 11.262 21.027 1.00 89.44 98 THR A N 1
ATOM 703 C CA . THR A 1 98 ? -8.265 11.101 22.440 1.00 89.44 98 THR A CA 1
ATOM 704 C C . THR A 1 98 ? -8.215 9.622 22.831 1.00 89.44 98 THR A C 1
ATOM 706 O O . THR A 1 98 ? -7.243 9.160 23.424 1.00 89.44 98 THR A O 1
ATOM 709 N N . GLU A 1 99 ? -9.250 8.861 22.459 1.00 87.25 99 GLU A N 1
ATOM 710 C CA . GLU A 1 99 ? -9.408 7.449 22.818 1.00 87.25 99 GLU A CA 1
ATOM 711 C C . GLU A 1 99 ? -9.798 6.611 21.590 1.00 87.25 99 GLU A C 1
ATOM 713 O O . GLU A 1 99 ? -10.979 6.417 21.296 1.00 87.25 99 GLU A O 1
ATOM 718 N N . PRO A 1 100 ? -8.815 6.102 20.832 1.00 85.88 100 PRO A N 1
ATOM 719 C CA . PRO A 1 100 ? -9.096 5.324 19.636 1.00 85.88 100 PRO A CA 1
ATOM 720 C C . PRO A 1 100 ? -9.650 3.924 19.974 1.00 85.88 100 PRO A C 1
ATOM 722 O O . PRO A 1 100 ? -9.127 3.242 20.860 1.00 85.88 100 PRO A O 1
ATOM 725 N N . PRO A 1 101 ? -10.662 3.433 19.236 1.00 84.12 101 PRO A N 1
ATOM 726 C CA . PRO A 1 101 ? -11.404 2.222 19.595 1.00 84.12 101 PRO A CA 1
ATOM 727 C C . PRO A 1 101 ? -10.731 0.901 19.147 1.00 84.12 101 PRO A C 1
ATOM 729 O O . PRO A 1 101 ? -11.148 -0.176 19.587 1.00 84.12 101 PRO A O 1
ATOM 732 N N . THR A 1 102 ? -9.703 0.948 18.285 1.00 81.44 102 THR A N 1
ATOM 733 C CA . THR A 1 102 ? -9.006 -0.240 17.743 1.00 81.44 102 THR A CA 1
ATOM 734 C C . THR A 1 102 ? -7.805 -0.681 18.581 1.00 81.44 102 THR A C 1
ATOM 736 O O . THR A 1 102 ? -7.145 0.132 19.229 1.00 81.44 102 THR A O 1
ATOM 739 N N . ARG A 1 103 ? -7.478 -1.978 18.505 1.00 79.38 103 ARG A N 1
ATOM 740 C CA . ARG A 1 103 ? -6.237 -2.555 19.048 1.00 79.38 103 ARG A CA 1
ATOM 741 C C . ARG A 1 103 ? -5.135 -2.731 18.003 1.00 79.38 103 ARG A C 1
ATOM 743 O O . ARG A 1 103 ? -4.028 -3.076 18.397 1.00 79.38 103 ARG A O 1
ATOM 750 N N . ARG A 1 104 ? -5.423 -2.462 16.720 1.00 90.50 104 ARG A N 1
ATOM 751 C CA . ARG A 1 104 ? -4.468 -2.559 15.603 1.00 90.50 104 ARG A CA 1
ATOM 752 C C . ARG A 1 104 ? -3.422 -1.464 15.668 1.00 90.50 104 ARG A C 1
ATOM 754 O O . ARG A 1 104 ? -3.532 -0.469 14.957 1.00 90.50 104 ARG A O 1
ATOM 761 N N . ALA A 1 105 ? -2.468 -1.615 16.572 1.00 91.50 105 ALA A N 1
ATOM 762 C CA . ALA A 1 105 ? -1.454 -0.615 16.852 1.00 91.50 105 ALA A CA 1
ATOM 763 C C . ALA A 1 105 ? -0.128 -0.998 16.196 1.00 91.50 105 ALA A C 1
ATOM 765 O O . ALA A 1 105 ? 0.257 -2.169 16.177 1.00 91.50 105 ALA A O 1
ATOM 766 N N . GLY A 1 106 ? 0.574 -0.004 15.668 1.00 92.81 106 GLY A N 1
ATOM 767 C CA . GLY A 1 106 ? 1.900 -0.185 15.097 1.00 92.81 106 GLY A CA 1
ATOM 768 C C . GLY A 1 106 ? 2.671 1.119 15.035 1.00 92.81 106 GLY A C 1
ATOM 769 O O . GLY A 1 106 ? 2.155 2.190 15.358 1.00 92.81 106 GLY A O 1
ATOM 770 N N . VAL A 1 107 ? 3.917 1.017 14.589 1.00 94.62 107 VAL A N 1
ATOM 771 C CA . VAL A 1 107 ? 4.776 2.170 14.321 1.00 94.62 107 VAL A CA 1
ATOM 772 C C . VAL A 1 107 ? 4.746 2.429 12.819 1.00 94.62 107 VAL A C 1
ATOM 774 O O . VAL A 1 107 ? 4.993 1.519 12.026 1.00 94.62 107 VAL A O 1
ATOM 777 N N . ALA A 1 108 ? 4.402 3.654 12.420 1.00 95.31 108 ALA A N 1
ATOM 778 C CA . ALA A 1 108 ? 4.461 4.049 11.017 1.00 95.31 108 ALA A CA 1
ATOM 779 C C . ALA A 1 108 ? 5.920 4.016 10.519 1.00 95.31 108 ALA A C 1
ATOM 781 O O . ALA A 1 108 ? 6.832 4.270 11.311 1.00 95.31 108 ALA A O 1
ATOM 782 N N . PRO A 1 109 ? 6.180 3.729 9.229 1.00 96.31 109 PRO A N 1
ATOM 783 C CA . PRO A 1 109 ? 7.543 3.769 8.711 1.00 96.31 109 PRO A CA 1
ATOM 784 C C . PRO A 1 109 ? 8.171 5.153 8.931 1.00 96.31 109 PRO A C 1
ATOM 786 O O . PRO A 1 109 ? 7.523 6.171 8.705 1.00 96.31 109 PRO A O 1
ATOM 789 N N . GLU A 1 110 ? 9.445 5.205 9.329 1.00 93.62 110 GLU A N 1
ATOM 790 C CA . GLU A 1 110 ? 10.132 6.445 9.743 1.00 93.62 110 GLU A CA 1
ATOM 791 C C . GLU A 1 110 ? 10.030 7.574 8.701 1.00 93.62 110 GLU A C 1
ATOM 793 O O . GLU A 1 110 ? 9.799 8.737 9.024 1.00 93.62 110 GLU A O 1
ATOM 798 N N . ARG A 1 111 ? 10.152 7.225 7.416 1.00 92.69 111 ARG A N 1
ATOM 799 C CA . ARG A 1 111 ? 10.085 8.175 6.291 1.00 92.69 111 ARG A CA 1
ATOM 800 C C . ARG A 1 111 ? 8.661 8.459 5.811 1.00 92.69 111 ARG A C 1
ATOM 802 O O . ARG A 1 111 ? 8.490 9.126 4.785 1.00 92.69 111 ARG A O 1
ATOM 809 N N . CYS A 1 112 ? 7.676 7.938 6.532 1.00 95.50 112 CYS A N 1
ATOM 810 C CA . CYS A 1 112 ? 6.262 7.948 6.211 1.00 95.50 112 CYS A CA 1
ATOM 811 C C . CYS A 1 112 ? 5.394 8.131 7.471 1.00 95.50 112 CYS A C 1
ATOM 813 O O . CYS A 1 112 ? 4.545 7.283 7.763 1.00 95.50 112 CYS A O 1
ATOM 815 N N . PRO A 1 113 ? 5.605 9.208 8.253 1.00 95.12 113 PRO A N 1
ATOM 816 C CA . PRO A 1 113 ? 4.788 9.452 9.433 1.00 95.12 113 PRO A CA 1
ATOM 817 C C . PRO A 1 113 ? 3.319 9.681 9.027 1.00 95.12 113 PRO A C 1
ATOM 819 O O . PRO A 1 113 ? 3.067 10.137 7.899 1.00 95.12 113 PRO A O 1
ATOM 822 N N . PRO A 1 114 ? 2.345 9.363 9.904 1.00 94.12 114 PRO A N 1
ATOM 823 C CA . PRO A 1 114 ? 0.925 9.323 9.556 1.00 94.12 114 PRO A CA 1
ATOM 824 C C . PRO A 1 114 ? 0.426 10.567 8.816 1.00 94.12 114 PRO A C 1
ATOM 826 O O . PRO A 1 114 ? -0.257 10.442 7.803 1.00 94.12 114 PRO A O 1
ATOM 829 N N . GLU A 1 115 ? 0.830 11.754 9.255 1.00 93.69 115 GLU A N 1
ATOM 830 C CA . GLU A 1 115 ? 0.386 13.047 8.734 1.00 93.69 115 GLU A CA 1
ATOM 831 C C . GLU A 1 115 ? 1.032 13.474 7.406 1.00 93.69 115 GLU A C 1
ATOM 833 O O . GLU A 1 115 ? 0.546 14.401 6.758 1.00 93.69 115 GLU A O 1
ATOM 838 N N . ARG A 1 116 ? 2.129 12.828 6.988 1.00 94.00 116 ARG A N 1
ATOM 839 C CA . ARG A 1 116 ? 2.845 13.168 5.738 1.00 94.00 116 ARG A CA 1
ATOM 840 C C . ARG A 1 116 ? 2.681 12.128 4.646 1.00 94.00 116 ARG A C 1
ATOM 842 O O . ARG A 1 116 ? 3.131 12.356 3.522 1.00 94.00 116 ARG A O 1
ATOM 849 N N . CYS A 1 117 ? 2.083 10.993 4.979 1.00 95.75 117 CYS A N 1
ATOM 850 C CA . CYS A 1 117 ? 1.892 9.910 4.042 1.00 95.75 117 CYS A CA 1
ATOM 851 C C . CYS A 1 117 ? 0.511 9.880 3.424 1.00 95.75 117 CYS A C 1
ATOM 853 O O . CYS A 1 117 ? -0.485 10.284 4.019 1.00 95.75 117 CYS A O 1
ATOM 855 N N . GLN A 1 118 ? 0.478 9.373 2.197 1.00 96.94 118 GLN A N 1
ATOM 856 C CA . GLN A 1 118 ? -0.766 9.009 1.549 1.00 96.94 118 GLN A CA 1
ATOM 857 C C . GLN A 1 118 ? -1.087 7.572 1.944 1.00 96.94 118 GLN A C 1
ATOM 859 O O . GLN A 1 118 ? -0.246 6.678 1.812 1.00 96.94 118 GLN A O 1
ATOM 864 N N . TRP A 1 119 ? -2.301 7.371 2.444 1.00 96.81 119 TRP A N 1
ATOM 865 C CA . TRP A 1 119 ? -2.762 6.090 2.957 1.00 96.81 119 TRP A CA 1
ATOM 866 C C . TRP A 1 119 ? -3.895 5.554 2.092 1.00 96.81 119 TRP A C 1
ATOM 868 O O . TRP A 1 119 ? -4.814 6.279 1.716 1.00 96.81 119 TRP A O 1
ATOM 878 N N . SER A 1 120 ? -3.842 4.261 1.807 1.00 97.25 120 SER A N 1
ATOM 879 C CA . SER A 1 120 ? -4.985 3.498 1.307 1.00 97.25 120 SER A CA 1
ATOM 880 C C . SER A 1 120 ? -5.037 2.155 2.018 1.00 97.25 120 SER A C 1
ATOM 882 O O . SER A 1 120 ? -4.059 1.738 2.642 1.00 97.25 120 SER A O 1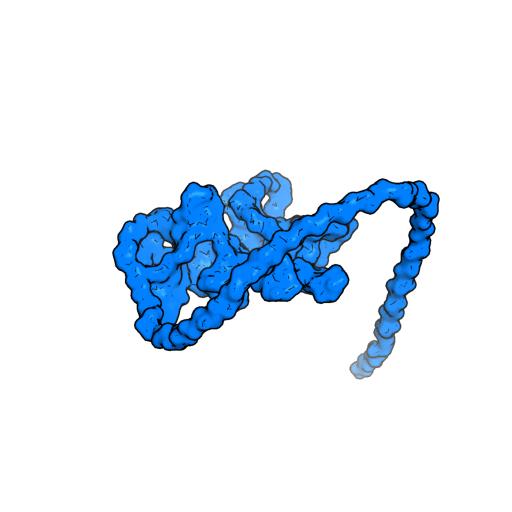
ATOM 884 N N . GLY A 1 121 ? -6.181 1.485 1.983 1.00 95.06 121 GLY A N 1
ATOM 885 C CA . GLY A 1 121 ? -6.353 0.264 2.752 1.00 95.06 121 GLY A CA 1
ATOM 886 C C . GLY A 1 121 ? -7.524 -0.566 2.287 1.00 95.06 121 GLY A C 1
ATOM 887 O O . GLY A 1 121 ? -8.502 -0.032 1.784 1.00 95.06 121 GLY A O 1
ATOM 888 N N . VAL A 1 122 ? -7.418 -1.877 2.451 1.00 93.44 122 VAL A N 1
ATOM 889 C CA . VAL A 1 122 ? -8.449 -2.826 2.034 1.00 93.44 122 VAL A CA 1
ATOM 890 C C . VAL A 1 122 ? -8.525 -3.971 3.031 1.00 93.44 122 VAL A C 1
ATOM 892 O O . VAL A 1 122 ? -7.502 -4.435 3.533 1.00 93.44 122 VAL A O 1
ATOM 895 N N . ASP A 1 123 ? -9.733 -4.452 3.303 1.00 89.81 123 ASP A N 1
ATOM 896 C CA . ASP A 1 123 ? -9.902 -5.698 4.042 1.00 89.81 123 ASP A CA 1
ATOM 897 C C . ASP A 1 123 ? -9.685 -6.886 3.117 1.00 89.81 123 ASP A C 1
ATOM 899 O O . ASP A 1 123 ? -10.261 -6.979 2.030 1.00 89.81 123 ASP A O 1
ATOM 903 N N . THR A 1 124 ? -8.892 -7.838 3.582 1.00 91.00 124 THR A N 1
ATOM 904 C CA . THR A 1 124 ? -8.697 -9.110 2.901 1.00 91.00 124 THR A CA 1
ATOM 905 C C . THR A 1 124 ? -9.018 -10.269 3.840 1.00 91.00 124 THR A C 1
ATOM 907 O O . THR A 1 124 ? -9.044 -10.088 5.058 1.00 91.00 124 THR A O 1
ATOM 910 N N . PRO A 1 125 ? -9.198 -11.493 3.316 1.00 88.38 125 PRO A N 1
ATOM 911 C CA . PRO A 1 125 ? -9.222 -12.700 4.140 1.00 88.38 125 PRO A CA 1
ATOM 912 C C . PRO A 1 125 ? -7.989 -12.882 5.043 1.00 88.38 125 PRO A C 1
ATOM 914 O O . PRO A 1 125 ? -8.092 -13.560 6.058 1.00 88.38 125 PRO A O 1
ATOM 917 N N . ALA A 1 126 ? -6.845 -12.278 4.697 1.00 85.69 126 ALA A N 1
ATOM 918 C CA . ALA A 1 126 ? -5.632 -12.285 5.518 1.00 85.69 126 ALA A CA 1
ATOM 919 C C . ALA A 1 126 ? -5.620 -11.185 6.601 1.00 85.69 126 ALA A C 1
ATOM 921 O O . ALA A 1 126 ? -4.661 -11.094 7.362 1.00 85.69 126 ALA A O 1
ATOM 922 N N . GLY A 1 127 ? -6.659 -10.346 6.660 1.00 87.88 127 GLY A N 1
ATOM 923 C CA . GLY A 1 127 ? -6.750 -9.169 7.522 1.00 87.88 127 GLY A CA 1
ATOM 924 C C . GLY A 1 127 ? -6.731 -7.846 6.743 1.00 87.88 127 GLY A C 1
ATOM 925 O O . GLY A 1 127 ? -6.619 -7.842 5.509 1.00 87.88 127 GLY A O 1
ATOM 926 N N . PRO A 1 128 ? -6.871 -6.708 7.444 1.00 89.94 128 PRO A N 1
ATOM 927 C CA . PRO A 1 128 ? -6.735 -5.393 6.838 1.00 89.94 128 PRO A CA 1
ATOM 928 C C . PRO A 1 128 ? -5.295 -5.179 6.368 1.00 89.94 128 PRO A C 1
ATOM 930 O O . PRO A 1 128 ? -4.335 -5.419 7.106 1.00 89.94 128 PRO A O 1
ATOM 933 N N . LEU A 1 129 ? -5.163 -4.703 5.138 1.00 95.38 129 LEU A N 1
ATOM 934 C CA . LEU A 1 129 ? -3.900 -4.297 4.545 1.00 95.38 129 LEU A CA 1
ATOM 935 C C . LEU A 1 129 ? -3.905 -2.791 4.339 1.00 95.38 129 LEU A C 1
ATOM 937 O O . LEU A 1 129 ? -4.921 -2.216 3.947 1.00 95.38 129 LEU A O 1
ATOM 941 N N . LEU A 1 130 ? -2.760 -2.168 4.582 1.00 97.12 130 LEU A N 1
ATOM 942 C CA . LEU A 1 130 ? -2.550 -0.737 4.417 1.00 97.12 130 LEU A CA 1
ATOM 943 C C . LEU A 1 130 ? -1.406 -0.499 3.447 1.00 97.12 130 LEU A C 1
ATOM 945 O O . LEU A 1 130 ? -0.350 -1.109 3.569 1.00 97.12 130 LEU A O 1
ATOM 949 N N . LEU A 1 131 ? -1.591 0.416 2.511 1.00 97.94 131 LEU A N 1
ATOM 950 C CA . LEU A 1 131 ? -0.516 0.930 1.683 1.00 97.94 131 LEU A CA 1
ATOM 951 C C . LEU A 1 131 ? -0.141 2.316 2.199 1.00 97.94 131 LEU A C 1
ATOM 953 O O . LEU A 1 131 ? -0.987 3.213 2.241 1.00 97.94 131 LEU A O 1
ATOM 957 N N . ALA A 1 132 ? 1.122 2.469 2.577 1.00 98.12 132 ALA A N 1
ATOM 958 C CA . ALA A 1 132 ? 1.704 3.738 2.979 1.00 98.12 132 ALA A CA 1
ATOM 959 C C . ALA A 1 132 ? 2.606 4.232 1.845 1.00 98.12 132 ALA A C 1
ATOM 961 O O . ALA A 1 132 ? 3.516 3.515 1.422 1.00 98.12 132 ALA A O 1
ATOM 962 N N . VAL A 1 133 ? 2.345 5.430 1.332 1.00 97.06 133 VAL A N 1
ATOM 963 C CA . VAL A 1 133 ? 3.083 6.005 0.202 1.00 97.06 133 VAL A CA 1
ATOM 964 C C . VAL A 1 133 ? 3.723 7.314 0.648 1.00 97.06 133 VAL A C 1
ATOM 966 O O . VAL A 1 133 ? 3.021 8.288 0.933 1.00 97.06 133 VAL A O 1
ATOM 969 N N . ALA A 1 134 ? 5.059 7.340 0.700 1.00 95.38 134 A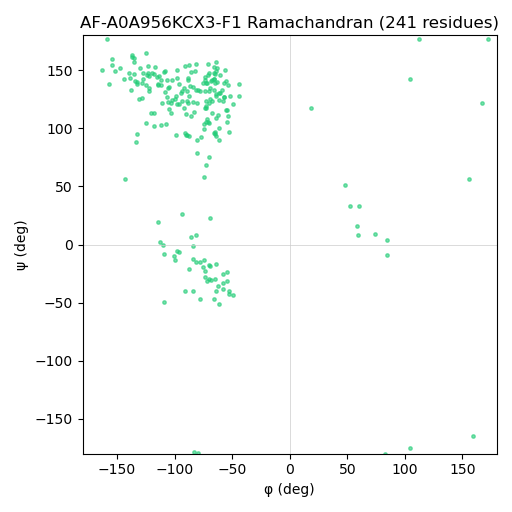LA A N 1
ATOM 970 C CA . ALA A 1 134 ? 5.808 8.555 1.000 1.00 95.38 134 ALA A CA 1
ATOM 971 C C . ALA A 1 134 ? 5.982 9.385 -0.279 1.00 95.38 134 ALA A C 1
ATOM 973 O O . ALA A 1 134 ? 6.701 8.955 -1.190 1.00 95.38 134 ALA A O 1
ATOM 974 N N . PRO A 1 135 ? 5.376 10.583 -0.362 1.00 93.25 135 PRO A N 1
ATOM 975 C CA . PRO A 1 135 ? 5.538 11.445 -1.523 1.00 93.25 135 PRO A CA 1
ATOM 976 C C . PRO A 1 135 ? 6.989 11.931 -1.656 1.00 93.25 135 PRO A C 1
ATOM 978 O O . PRO A 1 135 ? 7.690 12.146 -0.660 1.00 93.25 135 PRO A O 1
ATOM 981 N N . SER A 1 136 ? 7.436 12.131 -2.897 1.00 89.88 136 SER A N 1
ATOM 982 C CA . SER A 1 136 ? 8.706 12.796 -3.185 1.00 89.88 136 SER A CA 1
ATOM 983 C C . SER A 1 136 ? 8.471 14.293 -3.406 1.00 89.88 136 SER A C 1
ATOM 985 O O . SER A 1 136 ? 7.594 14.656 -4.183 1.00 89.88 136 SER A O 1
ATOM 987 N N . PRO A 1 137 ? 9.246 15.196 -2.779 1.00 87.31 137 PRO A N 1
ATOM 988 C CA . PRO A 1 137 ? 9.181 16.621 -3.107 1.00 87.31 137 PRO A CA 1
ATOM 989 C C . PRO A 1 137 ? 9.861 16.959 -4.445 1.00 87.31 137 PRO A C 1
ATOM 991 O O . PRO A 1 137 ? 9.708 18.073 -4.936 1.00 87.31 137 PRO A O 1
ATOM 994 N N . ALA A 1 138 ? 10.641 16.031 -5.007 1.00 86.69 138 ALA A N 1
ATOM 995 C CA . ALA A 1 138 ? 11.462 16.242 -6.200 1.00 86.69 138 ALA A CA 1
ATOM 996 C C . ALA A 1 138 ? 10.953 15.477 -7.435 1.00 86.69 138 ALA A C 1
ATOM 998 O O . ALA A 1 138 ? 11.577 15.546 -8.489 1.00 86.69 138 ALA A O 1
ATOM 999 N N . SER A 1 139 ? 9.865 14.714 -7.304 1.00 86.88 139 SER A N 1
ATOM 1000 C CA . SER A 1 139 ? 9.351 13.831 -8.351 1.00 86.88 139 SER A CA 1
ATOM 1001 C C . SER A 1 139 ? 7.842 13.663 -8.202 1.00 86.88 139 SER A C 1
ATOM 1003 O O . SER A 1 139 ? 7.321 13.688 -7.089 1.00 86.88 139 SER A O 1
ATOM 1005 N N . GLU A 1 140 ? 7.140 13.461 -9.315 1.00 87.25 140 GLU A N 1
ATOM 1006 C CA . GLU A 1 140 ? 5.726 13.056 -9.300 1.00 87.25 140 GLU A CA 1
ATOM 1007 C C . GLU A 1 140 ? 5.551 11.612 -8.804 1.00 87.25 140 GLU A C 1
ATOM 1009 O O . GLU A 1 140 ? 4.459 11.212 -8.402 1.00 87.25 140 GLU A O 1
ATOM 1014 N N . LEU A 1 141 ? 6.631 10.826 -8.814 1.00 90.31 141 LEU A N 1
ATOM 1015 C CA . LEU A 1 141 ? 6.645 9.471 -8.284 1.00 90.31 141 LEU A CA 1
ATOM 1016 C C . LEU A 1 141 ? 6.938 9.481 -6.780 1.00 90.31 141 LEU A C 1
ATOM 1018 O O . LEU A 1 141 ? 7.671 10.346 -6.287 1.00 90.31 141 LEU A O 1
ATOM 1022 N N . PRO A 1 142 ? 6.394 8.512 -6.025 1.00 92.50 142 PRO A N 1
ATOM 1023 C CA . PRO A 1 142 ? 6.705 8.418 -4.612 1.00 92.50 142 PRO A CA 1
ATOM 1024 C C . PRO A 1 142 ? 8.179 8.106 -4.393 1.00 92.50 142 PRO A C 1
ATOM 1026 O O . PRO A 1 142 ? 8.858 7.567 -5.261 1.00 92.50 142 PRO A O 1
ATOM 1029 N N . ARG A 1 143 ? 8.675 8.454 -3.207 1.00 90.25 143 ARG A N 1
ATOM 1030 C CA . ARG A 1 143 ? 10.034 8.108 -2.788 1.00 90.25 143 ARG A CA 1
ATOM 1031 C C . ARG A 1 143 ? 10.097 6.648 -2.352 1.00 90.25 143 ARG A C 1
ATOM 1033 O O . ARG A 1 143 ? 10.996 5.917 -2.748 1.00 90.25 143 ARG A O 1
ATOM 1040 N N . GLU A 1 144 ? 9.134 6.238 -1.530 1.00 93.38 144 GLU A N 1
ATOM 1041 C CA . GLU A 1 144 ? 9.079 4.918 -0.905 1.00 93.38 144 GLU A CA 1
ATOM 1042 C C . GLU A 1 144 ? 7.624 4.473 -0.721 1.00 93.38 144 GLU A C 1
ATOM 1044 O O . GLU A 1 144 ? 6.711 5.294 -0.582 1.00 93.38 144 GLU A O 1
ATOM 1049 N N . VAL A 1 145 ? 7.422 3.157 -0.721 1.00 96.62 145 VAL A N 1
ATOM 1050 C CA . VAL A 1 145 ? 6.111 2.522 -0.584 1.00 96.62 145 VAL A CA 1
ATOM 1051 C C . VAL A 1 145 ? 6.239 1.334 0.358 1.00 96.62 145 VAL A C 1
ATOM 1053 O O . VAL A 1 145 ? 7.136 0.503 0.192 1.00 96.62 145 VAL A O 1
ATOM 1056 N N . TRP A 1 146 ? 5.322 1.225 1.316 1.00 98.12 146 TRP A N 1
ATOM 1057 C CA . TRP A 1 146 ? 5.271 0.130 2.281 1.00 98.12 146 TRP A CA 1
ATOM 1058 C C . TRP A 1 146 ? 3.899 -0.516 2.304 1.00 98.12 146 TRP A C 1
ATOM 1060 O O . TRP A 1 146 ? 2.877 0.156 2.158 1.00 98.12 146 TRP A O 1
ATOM 1070 N N .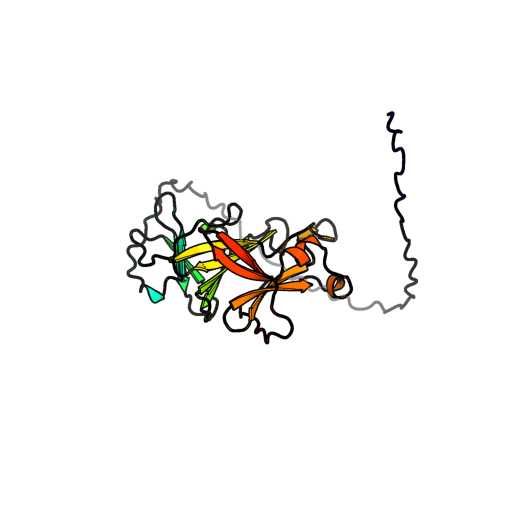 LEU A 1 147 ? 3.892 -1.816 2.572 1.00 98.12 147 LEU A N 1
ATOM 1071 C CA . LEU A 1 147 ? 2.691 -2.556 2.914 1.00 98.12 147 LEU A CA 1
ATOM 1072 C C . LEU A 1 147 ? 2.663 -2.792 4.419 1.00 98.12 147 LEU A C 1
ATOM 1074 O O . LEU A 1 147 ? 3.600 -3.365 4.971 1.00 98.12 147 LEU A O 1
ATOM 1078 N N . GLY A 1 148 ? 1.584 -2.358 5.054 1.00 97.44 148 GLY A N 1
ATOM 1079 C CA . GLY A 1 148 ? 1.219 -2.681 6.421 1.00 97.44 148 GLY A CA 1
ATOM 1080 C C . GLY A 1 148 ? 0.240 -3.849 6.461 1.00 97.44 148 GLY A C 1
ATOM 1081 O O . GLY A 1 148 ? -0.702 -3.897 5.668 1.00 97.44 148 GLY A O 1
ATOM 1082 N N . ALA A 1 149 ? 0.436 -4.766 7.400 1.00 96.25 149 ALA A N 1
ATOM 1083 C CA . ALA A 1 149 ? -0.512 -5.833 7.701 1.00 96.25 149 ALA A CA 1
ATOM 1084 C C . ALA A 1 149 ? -0.612 -6.029 9.216 1.00 96.25 149 ALA A C 1
ATOM 1086 O O . ALA A 1 149 ? 0.391 -5.918 9.927 1.00 96.25 149 ALA A O 1
ATOM 1087 N N . ALA A 1 150 ? -1.816 -6.322 9.702 1.00 91.31 150 ALA A N 1
ATOM 1088 C CA . ALA A 1 150 ? -2.034 -6.713 11.089 1.00 91.31 150 ALA A CA 1
ATOM 1089 C C . ALA A 1 150 ? -2.039 -8.243 11.209 1.00 91.31 150 ALA A C 1
ATOM 1091 O O . ALA A 1 150 ? -2.722 -8.928 10.449 1.00 91.31 150 ALA A O 1
ATOM 1092 N N . GLY A 1 151 ? -1.268 -8.778 12.156 1.00 79.75 151 GLY A N 1
ATOM 1093 C CA . GLY A 1 151 ? -1.324 -10.199 12.511 1.00 79.75 151 GLY A CA 1
ATOM 1094 C C . GLY A 1 151 ? -2.503 -10.530 13.430 1.00 79.75 151 GLY A C 1
ATOM 1095 O O . GLY A 1 151 ? -3.232 -9.646 13.871 1.00 79.75 151 GLY A O 1
ATOM 1096 N N . GLU A 1 152 ? -2.632 -11.803 13.810 1.00 75.00 152 GLU A N 1
ATOM 1097 C CA . GLU A 1 152 ? -3.645 -12.269 14.778 1.00 75.00 152 GLU A CA 1
ATOM 1098 C C . GLU A 1 152 ? -3.540 -11.574 16.149 1.00 75.00 152 GLU A C 1
ATOM 1100 O O . GLU A 1 152 ? -4.526 -11.451 16.868 1.00 75.00 152 GLU A O 1
ATOM 1105 N N . ALA A 1 153 ? -2.349 -11.085 16.506 1.00 74.88 153 ALA A N 1
ATOM 1106 C CA . ALA A 1 153 ? -2.096 -10.353 17.745 1.00 74.88 153 ALA A CA 1
ATOM 1107 C C . ALA A 1 153 ? -2.485 -8.861 17.681 1.00 74.88 153 ALA A C 1
ATOM 1109 O O . ALA A 1 153 ? -2.145 -8.112 18.594 1.00 74.88 153 ALA A O 1
ATOM 1110 N N . GLU A 1 154 ? -3.144 -8.412 16.605 1.00 83.38 154 GLU A N 1
ATOM 1111 C CA . GLU A 1 154 ? -3.483 -7.002 16.347 1.00 83.38 154 GLU A CA 1
ATOM 1112 C C . GLU A 1 154 ? -2.244 -6.072 16.300 1.00 83.38 154 GLU A C 1
ATOM 1114 O O . GLU A 1 154 ? -2.367 -4.855 16.348 1.00 83.38 154 GLU A O 1
ATOM 1119 N N . ALA A 1 155 ? -1.030 -6.614 16.171 1.00 90.38 155 ALA A N 1
ATOM 1120 C CA . ALA A 1 155 ? 0.169 -5.821 15.917 1.00 90.38 155 ALA A CA 1
ATOM 1121 C C . ALA A 1 155 ? 0.247 -5.485 14.423 1.00 90.38 155 ALA A C 1
ATOM 1123 O O . ALA A 1 155 ? 0.256 -6.393 13.583 1.00 90.38 155 ALA A O 1
ATOM 1124 N N . LEU A 1 156 ? 0.292 -4.192 14.100 1.00 94.44 156 LEU A N 1
ATOM 1125 C CA . LEU A 1 156 ? 0.480 -3.694 12.742 1.00 94.44 156 LEU A CA 1
ATOM 1126 C C . LEU A 1 156 ? 1.973 -3.540 12.454 1.00 94.44 156 LEU A C 1
ATOM 1128 O O . LEU A 1 156 ? 2.674 -2.802 13.147 1.00 94.44 156 LEU A O 1
ATOM 1132 N N . ALA A 1 157 ? 2.434 -4.196 11.394 1.00 96.19 157 ALA A N 1
ATOM 1133 C CA . ALA A 1 157 ? 3.824 -4.154 10.966 1.00 96.19 157 ALA A CA 1
ATOM 1134 C C . ALA A 1 157 ? 3.933 -3.839 9.475 1.00 96.19 157 ALA A C 1
ATOM 1136 O O . ALA A 1 15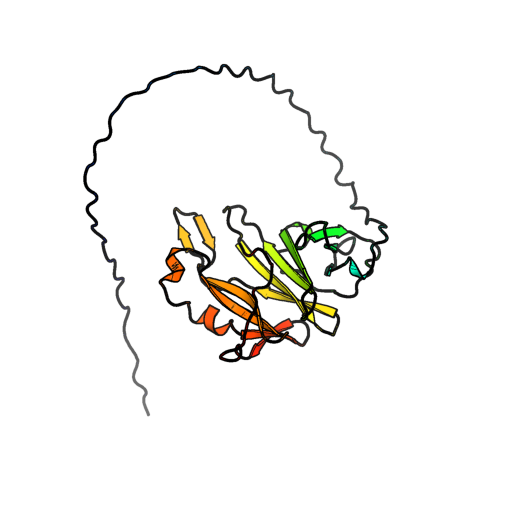7 ? 3.034 -4.168 8.699 1.00 96.19 157 ALA A O 1
ATOM 1137 N N . PHE A 1 158 ? 5.047 -3.220 9.082 1.00 97.50 158 PHE A N 1
ATOM 1138 C CA . PHE A 1 158 ? 5.281 -2.744 7.721 1.00 97.50 158 PHE A CA 1
ATOM 1139 C C . PHE A 1 158 ? 6.474 -3.433 7.068 1.00 97.50 158 PHE A C 1
ATOM 1141 O O . PHE A 1 158 ? 7.467 -3.740 7.723 1.00 97.50 158 PHE A O 1
ATOM 1148 N N . THR A 1 159 ? 6.394 -3.622 5.753 1.00 97.44 159 THR A N 1
ATOM 1149 C CA . THR A 1 159 ? 7.508 -4.088 4.921 1.00 97.44 159 THR A CA 1
ATOM 1150 C C . THR A 1 159 ? 7.621 -3.212 3.668 1.00 97.44 159 THR A C 1
ATOM 1152 O O . THR A 1 159 ? 6.586 -2.807 3.123 1.00 97.44 159 THR A O 1
ATOM 1155 N N . PRO A 1 160 ? 8.835 -2.852 3.211 1.00 97.00 160 PRO A N 1
ATOM 1156 C CA . PRO A 1 160 ? 8.998 -2.043 2.008 1.00 97.00 160 PRO A CA 1
ATOM 1157 C C . PRO A 1 160 ? 8.600 -2.843 0.764 1.00 97.00 160 PRO A C 1
ATOM 1159 O O . PRO A 1 160 ? 9.015 -3.988 0.585 1.00 97.00 160 PRO A O 1
ATOM 1162 N N . LEU A 1 161 ? 7.823 -2.225 -0.126 1.00 97.12 161 LEU A N 1
ATOM 1163 C CA . LEU A 1 161 ? 7.477 -2.815 -1.422 1.00 97.12 161 LEU A CA 1
ATOM 1164 C C . LEU A 1 161 ? 8.506 -2.492 -2.503 1.00 97.12 161 LEU A C 1
ATOM 1166 O O . LEU A 1 161 ? 8.583 -3.179 -3.520 1.00 97.12 161 LEU A O 1
ATOM 1170 N N . TRP A 1 162 ? 9.292 -1.440 -2.311 1.00 93.19 162 TRP A N 1
ATOM 1171 C CA . TRP A 1 162 ? 10.321 -1.016 -3.250 1.00 93.19 162 TRP A CA 1
ATOM 1172 C C . TRP A 1 162 ? 11.693 -1.352 -2.683 1.00 93.19 162 TRP A C 1
ATOM 1174 O O . TRP A 1 162 ? 12.013 -0.992 -1.553 1.00 93.19 162 TRP A O 1
ATOM 1184 N N . THR A 1 163 ? 12.506 -2.057 -3.465 1.00 87.00 163 THR A N 1
ATOM 1185 C CA . THR A 1 163 ? 13.877 -2.408 -3.081 1.00 87.00 163 THR A CA 1
ATOM 1186 C C . THR A 1 163 ? 14.811 -2.261 -4.277 1.00 87.00 163 THR A C 1
ATOM 1188 O O . THR A 1 163 ? 14.414 -2.501 -5.417 1.00 87.00 163 THR A O 1
ATOM 1191 N N . GLY A 1 164 ? 16.063 -1.887 -4.010 1.00 86.00 164 GLY A N 1
ATOM 1192 C CA . GLY A 1 164 ? 17.098 -1.707 -5.029 1.00 86.00 164 GLY A CA 1
ATOM 1193 C C . GLY A 1 164 ? 17.398 -0.246 -5.354 1.00 86.00 164 GLY A C 1
ATOM 1194 O O . GLY A 1 164 ? 16.895 0.667 -4.705 1.00 86.00 164 GLY A O 1
ATOM 1195 N N . GLU A 1 165 ? 18.258 -0.057 -6.351 1.00 86.12 165 GLU A N 1
ATOM 1196 C CA . GLU A 1 165 ? 18.704 1.263 -6.798 1.00 86.12 165 GLU A CA 1
ATOM 1197 C C . GLU A 1 165 ? 17.591 1.992 -7.565 1.00 86.12 165 GLU A C 1
ATOM 1199 O O . GLU A 1 165 ? 16.890 1.367 -8.377 1.00 86.12 165 GLU A O 1
ATOM 1204 N N . PRO A 1 166 ? 17.419 3.304 -7.344 1.00 86.69 166 PRO A N 1
ATOM 1205 C CA . PRO A 1 166 ? 16.468 4.086 -8.105 1.00 86.69 166 PRO A CA 1
ATOM 1206 C C . PRO A 1 166 ? 16.937 4.277 -9.552 1.00 86.69 166 PRO A C 1
ATOM 1208 O O . PRO A 1 166 ? 18.129 4.391 -9.837 1.00 86.69 166 PRO A O 1
ATOM 1211 N N . ALA A 1 167 ? 15.988 4.348 -10.484 1.00 88.56 167 ALA A N 1
ATOM 1212 C CA . ALA A 1 167 ? 16.269 4.826 -11.832 1.00 88.56 167 ALA A CA 1
ATOM 1213 C C . ALA A 1 167 ? 16.247 6.357 -11.883 1.00 88.56 167 ALA A C 1
ATOM 1215 O O . ALA A 1 167 ? 15.461 6.995 -11.181 1.00 88.56 167 ALA A O 1
ATOM 1216 N N . THR A 1 168 ? 17.053 6.931 -12.776 1.00 88.44 168 THR A N 1
ATOM 1217 C CA . THR A 1 168 ? 17.063 8.368 -13.069 1.00 88.44 168 THR A CA 1
ATOM 1218 C C . THR A 1 168 ? 16.784 8.593 -14.550 1.00 88.44 168 THR A C 1
ATOM 1220 O O . THR A 1 168 ? 17.407 7.955 -15.401 1.00 88.44 168 THR A O 1
ATOM 1223 N N . VAL A 1 169 ? 15.864 9.505 -14.861 1.00 86.81 169 VAL A N 1
ATOM 1224 C CA . VAL A 1 169 ? 15.578 9.969 -16.229 1.00 86.81 169 VAL A CA 1
ATOM 1225 C C . VAL A 1 169 ? 15.562 11.490 -16.202 1.00 86.81 169 VAL A C 1
ATOM 1227 O O . VAL A 1 169 ? 14.848 12.062 -15.389 1.00 86.81 169 VAL A O 1
ATOM 1230 N N . ASP A 1 170 ? 16.369 12.131 -17.051 1.00 89.00 170 ASP A N 1
ATOM 1231 C CA . ASP A 1 170 ? 16.485 13.597 -17.124 1.00 89.00 170 ASP A CA 1
ATOM 1232 C C . ASP A 1 170 ? 16.672 14.250 -15.736 1.00 89.00 170 ASP A C 1
ATOM 1234 O O . ASP A 1 170 ? 15.915 15.130 -15.332 1.00 89.00 170 ASP A O 1
ATOM 1238 N N . ASP A 1 171 ? 17.643 13.743 -14.965 1.00 86.69 171 ASP A N 1
ATOM 1239 C CA . ASP A 1 171 ? 17.957 14.148 -13.581 1.00 86.69 171 ASP A CA 1
ATOM 1240 C C . ASP A 1 171 ? 16.810 13.980 -12.558 1.00 86.69 171 ASP A C 1
ATOM 1242 O O . ASP A 1 171 ? 16.941 14.373 -11.398 1.00 86.69 171 ASP A O 1
ATOM 1246 N N . THR A 1 172 ? 15.706 13.335 -12.947 1.00 85.12 172 THR A N 1
ATOM 1247 C CA . THR A 1 172 ? 14.576 13.018 -12.067 1.00 85.12 172 THR A CA 1
ATOM 1248 C C . THR A 1 172 ? 14.704 11.596 -11.538 1.00 85.12 172 THR A C 1
ATOM 1250 O O . THR A 1 172 ? 14.737 10.629 -12.304 1.00 85.12 172 THR A O 1
ATOM 1253 N N . GLU A 1 173 ? 14.759 11.450 -10.215 1.00 86.56 173 GLU A N 1
ATOM 1254 C CA . GLU A 1 173 ? 14.721 10.146 -9.558 1.00 86.56 173 GLU A CA 1
ATOM 1255 C C . GLU A 1 173 ? 13.306 9.559 -9.637 1.00 86.56 173 GLU A C 1
ATOM 1257 O O . GLU A 1 173 ? 12.323 10.173 -9.207 1.00 86.56 173 GLU A O 1
ATOM 1262 N N . LEU A 1 174 ? 13.200 8.362 -10.210 1.00 84.94 174 LEU A N 1
ATOM 1263 C CA . LEU A 1 174 ? 11.929 7.673 -10.396 1.00 84.94 174 LEU A CA 1
ATOM 1264 C C . LEU A 1 174 ? 11.672 6.609 -9.328 1.00 84.94 174 LEU A C 1
ATOM 1266 O O . LEU A 1 174 ? 10.549 6.125 -9.247 1.00 84.94 174 LEU A O 1
ATOM 1270 N N . GLY A 1 175 ? 12.677 6.227 -8.535 1.00 87.44 175 GLY A N 1
ATOM 1271 C CA . GLY A 1 175 ? 12.634 5.061 -7.648 1.00 87.44 175 GLY A CA 1
ATOM 1272 C C . GLY A 1 175 ? 12.964 3.748 -8.379 1.00 87.44 175 GLY A C 1
ATOM 1273 O O . GLY A 1 175 ? 13.245 3.762 -9.584 1.00 87.44 175 GLY A O 1
ATOM 1274 N N . PRO A 1 176 ? 12.960 2.596 -7.684 1.00 92.19 176 PRO A N 1
ATOM 1275 C CA . PRO A 1 176 ? 13.300 1.310 -8.287 1.00 92.19 176 PRO A CA 1
ATOM 1276 C C . PRO A 1 176 ? 12.364 0.928 -9.437 1.00 92.19 176 PRO A C 1
ATOM 1278 O O . PRO A 1 176 ? 11.167 1.239 -9.438 1.00 92.19 176 PRO A O 1
ATOM 1281 N N . VAL A 1 177 ? 12.912 0.244 -10.440 1.00 93.50 177 VAL A N 1
ATOM 1282 C CA . VAL A 1 177 ? 12.161 -0.137 -11.651 1.00 93.50 177 VAL A CA 1
ATOM 1283 C C . VAL A 1 177 ? 11.307 -1.396 -11.469 1.00 93.50 177 VAL A C 1
ATOM 1285 O O . VAL A 1 177 ? 10.395 -1.640 -12.262 1.00 93.50 177 VAL A O 1
ATOM 1288 N N . PHE A 1 178 ? 11.562 -2.158 -10.402 1.00 95.56 178 PHE A N 1
ATOM 1289 C CA . PHE A 1 178 ? 10.749 -3.282 -9.943 1.00 95.56 178 PHE A CA 1
ATOM 1290 C C . PHE A 1 178 ? 10.176 -2.990 -8.554 1.00 95.56 178 PHE A C 1
ATOM 1292 O O . PHE A 1 178 ? 10.780 -2.269 -7.761 1.00 95.56 178 PHE A O 1
ATOM 1299 N N . ALA A 1 179 ? 9.031 -3.592 -8.255 1.00 96.50 179 ALA A N 1
ATOM 1300 C CA . ALA A 1 179 ? 8.366 -3.528 -6.962 1.00 96.50 179 ALA A CA 1
ATOM 1301 C C . ALA A 1 179 ? 7.840 -4.912 -6.557 1.00 96.50 179 ALA A C 1
ATOM 1303 O O . ALA A 1 179 ? 7.718 -5.823 -7.380 1.00 96.50 179 ALA A O 1
ATOM 1304 N N . LEU A 1 180 ? 7.530 -5.059 -5.278 1.00 97.44 180 LEU A N 1
ATOM 1305 C CA . LEU A 1 180 ? 6.769 -6.169 -4.734 1.00 97.44 180 LEU A CA 1
ATOM 1306 C C . LEU A 1 180 ? 5.278 -5.831 -4.804 1.00 97.44 180 LEU A C 1
ATOM 1308 O O . LEU A 1 180 ? 4.823 -4.838 -4.240 1.00 97.44 180 LEU A O 1
ATOM 1312 N N . GLU A 1 181 ? 4.521 -6.665 -5.498 1.00 96.56 181 GLU A N 1
ATOM 1313 C CA . GLU A 1 181 ? 3.074 -6.562 -5.621 1.00 96.56 181 GLU A CA 1
ATOM 1314 C C . GLU A 1 181 ? 2.385 -7.515 -4.634 1.00 96.56 181 GLU A C 1
ATOM 1316 O O . GLU A 1 181 ? 2.714 -8.706 -4.627 1.00 96.56 181 GLU A O 1
ATOM 1321 N N . PRO A 1 182 ? 1.438 -7.032 -3.808 1.00 97.19 182 PRO A N 1
ATOM 1322 C CA . PRO A 1 182 ? 0.708 -7.872 -2.879 1.00 97.19 182 PRO A CA 1
ATOM 1323 C C . PRO A 1 182 ? -0.390 -8.671 -3.582 1.00 97.19 182 PRO A C 1
ATOM 1325 O O . PRO A 1 182 ? -1.218 -8.142 -4.328 1.00 97.19 182 PRO A O 1
ATOM 1328 N N . GLN A 1 183 ? -0.422 -9.964 -3.286 1.00 96.94 183 GLN A N 1
ATOM 1329 C CA . GLN A 1 183 ? -1.397 -10.921 -3.787 1.00 96.94 183 GLN A CA 1
ATOM 1330 C C . GLN A 1 183 ? -1.892 -11.825 -2.653 1.00 96.94 183 GLN A C 1
ATOM 1332 O O . GLN A 1 183 ? -1.215 -12.018 -1.641 1.00 96.94 183 GLN A O 1
ATOM 1337 N N . LEU A 1 184 ? -3.075 -12.411 -2.831 1.00 95.69 184 LEU A N 1
ATOM 1338 C CA . LEU A 1 184 ? -3.598 -13.455 -1.952 1.00 95.69 184 LEU A CA 1
ATOM 1339 C C . LEU A 1 184 ? -3.459 -14.810 -2.627 1.00 95.69 184 LEU A C 1
ATOM 1341 O O . LEU A 1 184 ? -4.149 -15.089 -3.608 1.00 95.69 184 LEU A O 1
ATOM 1345 N N . CYS A 1 185 ? -2.610 -15.666 -2.073 1.00 95.06 185 CYS A N 1
ATOM 1346 C CA . CYS A 1 185 ? -2.373 -17.018 -2.566 1.00 95.06 185 CYS A CA 1
ATOM 1347 C C . CYS A 1 185 ? -2.919 -18.019 -1.544 1.00 95.06 185 CYS A C 1
ATOM 1349 O O . CYS A 1 185 ? -2.314 -18.236 -0.495 1.00 95.06 185 CYS A O 1
ATOM 1351 N N . GLY A 1 186 ? -4.090 -18.605 -1.814 1.00 90.25 186 GLY A N 1
ATOM 1352 C CA . GLY A 1 186 ? -4.726 -19.544 -0.876 1.00 90.25 186 GLY A CA 1
ATOM 1353 C C . GLY A 1 186 ? -5.046 -18.932 0.497 1.00 90.25 186 GLY A C 1
ATOM 1354 O O . GLY A 1 186 ? -4.946 -19.616 1.509 1.00 90.25 186 GLY A O 1
ATOM 1355 N N . GLY A 1 187 ? -5.376 -17.636 0.538 1.00 89.50 187 GLY A N 1
ATOM 1356 C CA . GLY A 1 187 ? -5.656 -16.889 1.771 1.00 89.50 187 GLY A CA 1
ATOM 1357 C C . GLY A 1 187 ? -4.420 -16.326 2.480 1.00 89.50 187 GLY A C 1
ATOM 1358 O O . GLY A 1 187 ? -4.573 -15.517 3.387 1.00 89.50 187 GLY A O 1
ATOM 1359 N N . ALA A 1 188 ? -3.208 -16.691 2.053 1.00 94.06 188 ALA A N 1
ATOM 1360 C CA . ALA A 1 188 ? -1.976 -16.106 2.570 1.00 94.06 188 ALA A CA 1
ATOM 1361 C C . ALA A 1 188 ? -1.584 -14.849 1.781 1.00 94.06 188 ALA A C 1
ATOM 1363 O O . ALA A 1 188 ? -1.725 -14.810 0.555 1.00 94.06 188 ALA A O 1
ATOM 1364 N N . LEU A 1 189 ? -1.039 -13.849 2.477 1.00 96.50 189 LEU A N 1
ATOM 1365 C CA . LEU A 1 189 ? -0.409 -12.693 1.848 1.00 96.50 189 LEU A CA 1
ATOM 1366 C C . LEU A 1 189 ? 0.902 -13.130 1.188 1.00 96.50 189 LEU A C 1
ATOM 1368 O O . LEU A 1 189 ? 1.809 -13.631 1.855 1.00 96.50 189 LEU A O 1
ATOM 1372 N N . ALA A 1 190 ? 1.015 -12.914 -0.114 1.00 97.25 190 ALA A N 1
ATOM 1373 C CA . ALA A 1 190 ? 2.243 -13.109 -0.864 1.00 97.25 190 ALA A CA 1
ATOM 1374 C C . ALA A 1 190 ? 2.654 -11.811 -1.552 1.00 97.25 190 ALA A C 1
ATOM 1376 O O . ALA A 1 190 ? 1.810 -11.045 -2.008 1.00 97.25 190 ALA A O 1
ATOM 1377 N N . LEU A 1 191 ? 3.957 -11.587 -1.645 1.00 97.81 191 LEU A N 1
ATOM 1378 C CA . LEU A 1 191 ? 4.558 -10.498 -2.394 1.00 97.81 191 LEU A CA 1
ATOM 1379 C C . LEU A 1 191 ? 5.286 -11.072 -3.607 1.00 97.81 191 LEU A C 1
ATOM 1381 O O . LEU A 1 191 ? 6.186 -11.905 -3.460 1.00 97.81 191 LEU A O 1
ATOM 1385 N N . THR A 1 192 ? 4.907 -10.635 -4.803 1.00 96.12 192 THR A N 1
ATOM 1386 C CA . THR A 1 192 ? 5.492 -11.089 -6.074 1.00 96.12 192 THR A CA 1
ATOM 1387 C C . THR A 1 192 ? 6.214 -9.954 -6.779 1.00 96.12 192 THR A C 1
ATOM 1389 O O . THR A 1 192 ? 5.761 -8.817 -6.738 1.00 96.12 192 THR A O 1
ATOM 1392 N N . VAL A 1 193 ? 7.322 -10.242 -7.462 1.00 96.19 193 VAL A N 1
ATOM 1393 C CA . VAL A 1 193 ? 8.049 -9.205 -8.205 1.00 96.19 193 VAL A CA 1
ATOM 1394 C C . VAL A 1 193 ? 7.252 -8.764 -9.431 1.00 96.19 193 VAL A C 1
ATOM 1396 O O . VAL A 1 193 ? 6.816 -9.599 -10.224 1.00 96.19 193 VAL A O 1
ATOM 1399 N N . ARG A 1 194 ? 7.126 -7.451 -9.621 1.00 95.38 194 ARG A N 1
ATOM 1400 C CA . ARG A 1 194 ? 6.499 -6.828 -10.787 1.00 95.38 194 ARG A CA 1
ATOM 1401 C C . ARG A 1 194 ? 7.360 -5.681 -11.315 1.00 95.38 194 ARG A C 1
ATOM 1403 O O . ARG A 1 194 ? 7.923 -4.907 -10.546 1.00 95.38 194 ARG A O 1
ATOM 1410 N N . ALA A 1 195 ? 7.439 -5.553 -12.639 1.00 95.00 195 ALA A N 1
ATOM 1411 C CA . ALA A 1 195 ? 8.000 -4.369 -13.283 1.00 95.00 195 ALA A CA 1
ATOM 1412 C C . ALA A 1 195 ? 7.064 -3.169 -13.075 1.00 95.00 195 ALA A C 1
ATOM 1414 O O . ALA A 1 195 ? 5.878 -3.238 -13.409 1.00 95.00 195 ALA A O 1
ATOM 1415 N N . ARG A 1 196 ? 7.600 -2.075 -12.531 1.00 92.56 196 ARG A N 1
ATOM 1416 C CA . ARG A 1 196 ? 6.857 -0.830 -12.295 1.00 92.56 196 ARG A CA 1
ATOM 1417 C C . ARG A 1 196 ? 6.964 0.117 -13.485 1.00 92.56 196 ARG A C 1
ATOM 1419 O O . ARG A 1 196 ? 5.980 0.733 -13.876 1.00 92.56 196 ARG A O 1
ATOM 1426 N N . LEU A 1 197 ? 8.152 0.198 -14.087 1.00 89.44 197 LEU A N 1
ATOM 1427 C CA . LEU A 1 197 ? 8.389 1.029 -15.266 1.00 89.44 197 LEU A CA 1
ATOM 1428 C C . LEU A 1 197 ? 8.309 0.194 -16.555 1.00 89.44 197 LEU A C 1
ATOM 1430 O O . LEU A 1 197 ? 8.794 -0.941 -16.562 1.00 89.44 197 LEU A O 1
ATOM 1434 N N . PRO A 1 198 ? 7.771 0.741 -17.666 1.00 88.25 198 PRO A N 1
ATOM 1435 C CA . PRO A 1 198 ? 7.590 -0.016 -18.906 1.00 88.25 198 PRO A CA 1
ATOM 1436 C C . PRO A 1 198 ? 8.850 -0.731 -19.436 1.00 88.25 198 PRO A C 1
ATOM 1438 O O . PRO A 1 198 ? 8.732 -1.895 -19.817 1.00 88.25 198 PRO A O 1
ATOM 1441 N N . PRO A 1 199 ? 10.057 -0.121 -19.434 1.00 86.38 199 PRO A N 1
ATOM 1442 C CA . PRO A 1 199 ? 11.261 -0.789 -19.937 1.00 86.38 199 PRO A CA 1
ATOM 1443 C C . PRO A 1 199 ? 11.679 -2.022 -19.122 1.00 86.38 199 PRO A C 1
ATOM 1445 O O . PRO A 1 199 ? 12.226 -2.969 -19.681 1.00 86.38 199 PRO A O 1
ATOM 1448 N N . ALA A 1 200 ? 11.384 -2.043 -17.819 1.00 90.56 200 ALA A N 1
ATOM 1449 C CA . ALA A 1 200 ? 11.824 -3.106 -16.917 1.00 90.56 200 ALA A CA 1
ATOM 1450 C C . ALA A 1 200 ? 11.129 -4.448 -17.185 1.00 90.56 200 ALA A C 1
ATOM 1452 O O . ALA A 1 200 ? 11.648 -5.493 -16.809 1.00 90.56 200 ALA A O 1
ATOM 1453 N N . GLY A 1 201 ? 9.986 -4.450 -17.881 1.00 91.38 201 GLY A N 1
ATOM 1454 C CA . GLY A 1 201 ? 9.292 -5.687 -18.253 1.00 91.38 201 GLY A CA 1
ATOM 1455 C C . GLY A 1 201 ? 10.082 -6.587 -19.212 1.00 91.38 201 GLY A C 1
ATOM 1456 O O . GLY A 1 201 ? 9.755 -7.765 -19.340 1.00 91.38 201 GLY A O 1
ATOM 1457 N N . ALA A 1 202 ? 11.111 -6.053 -19.879 1.00 93.25 202 ALA A N 1
ATOM 1458 C CA . ALA A 1 202 ? 11.993 -6.809 -20.768 1.00 93.25 202 ALA A CA 1
ATOM 1459 C C . ALA A 1 202 ? 13.288 -7.291 -20.085 1.00 93.25 202 ALA A C 1
ATOM 1461 O O . ALA A 1 202 ? 14.062 -8.029 -20.697 1.00 93.25 202 ALA A O 1
ATOM 1462 N N . GLU A 1 203 ? 13.536 -6.880 -18.841 1.00 92.31 203 GLU A N 1
ATOM 1463 C CA . GLU A 1 203 ? 14.751 -7.196 -18.094 1.00 92.31 203 GLU A CA 1
ATOM 1464 C C . GLU A 1 203 ? 14.451 -8.181 -16.956 1.00 92.31 203 GLU A C 1
ATOM 1466 O O . GLU A 1 203 ? 13.355 -8.174 -16.389 1.00 92.31 203 GLU A O 1
ATOM 1471 N N . PRO A 1 204 ? 15.401 -9.059 -16.594 1.00 94.69 204 PRO A N 1
ATOM 1472 C CA . PRO A 1 204 ? 15.240 -9.886 -15.410 1.00 94.69 204 PRO A CA 1
ATOM 1473 C C . PRO A 1 204 ? 15.269 -9.011 -14.144 1.00 94.69 204 PRO A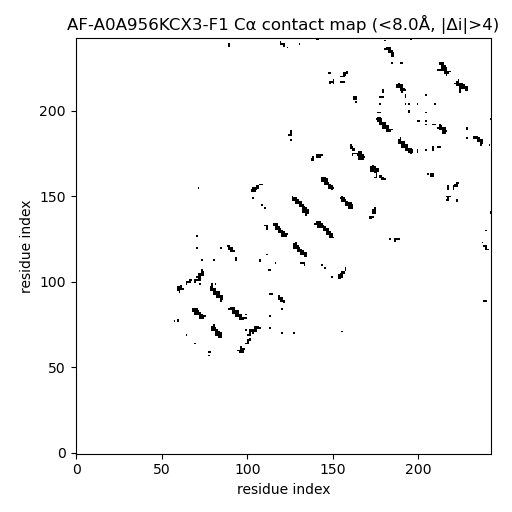 C 1
ATOM 1475 O O . PRO A 1 204 ? 16.086 -8.090 -14.055 1.00 94.69 204 PRO A O 1
ATOM 1478 N N . PRO A 1 205 ? 14.433 -9.307 -13.133 1.00 94.94 205 PRO A N 1
ATOM 1479 C CA . PRO A 1 205 ? 14.468 -8.570 -11.882 1.00 94.94 205 PRO A CA 1
ATOM 1480 C C . PRO A 1 205 ? 15.799 -8.777 -11.142 1.00 94.94 205 PRO A C 1
ATOM 1482 O O . PRO A 1 205 ? 16.365 -9.876 -11.181 1.00 94.94 205 PRO A O 1
ATOM 1485 N N . PRO A 1 206 ? 16.291 -7.762 -10.408 1.00 94.56 206 PRO A N 1
ATOM 1486 C CA . PRO A 1 206 ? 17.474 -7.905 -9.574 1.00 94.56 206 PRO A CA 1
ATOM 1487 C C . PRO A 1 206 ? 17.346 -9.048 -8.547 1.00 94.56 206 PRO A C 1
ATOM 1489 O O . PRO A 1 206 ? 16.247 -9.320 -8.043 1.00 94.56 206 PRO A O 1
ATOM 1492 N N . PRO A 1 207 ? 18.464 -9.689 -8.152 1.00 94.50 207 PRO A N 1
ATOM 1493 C CA . PRO A 1 207 ? 18.440 -10.744 -7.139 1.00 94.50 207 PRO A CA 1
ATOM 1494 C C . PRO A 1 207 ? 17.862 -10.295 -5.792 1.00 94.50 207 PRO A C 1
ATOM 1496 O O . PRO A 1 207 ? 17.202 -11.085 -5.126 1.00 94.50 207 PRO A O 1
ATOM 1499 N N . SER A 1 208 ? 18.069 -9.033 -5.402 1.00 93.94 208 SER A N 1
ATOM 1500 C CA . SER A 1 208 ? 17.588 -8.481 -4.129 1.00 93.94 208 SER A CA 1
ATOM 1501 C C . SER A 1 208 ? 16.062 -8.505 -4.018 1.00 93.94 208 SER A C 1
ATOM 1503 O O . SER A 1 208 ? 15.530 -9.052 -3.054 1.00 93.94 208 SER A O 1
ATOM 1505 N N . ILE A 1 209 ? 15.349 -7.987 -5.021 1.00 95.69 209 ILE A N 1
ATOM 1506 C CA . ILE A 1 209 ? 13.880 -7.974 -5.004 1.00 95.69 209 ILE A CA 1
ATOM 1507 C C . ILE A 1 209 ? 13.294 -9.374 -5.211 1.00 95.69 209 ILE A C 1
ATOM 1509 O O . ILE A 1 209 ? 12.272 -9.723 -4.624 1.00 95.69 209 ILE A O 1
ATOM 1513 N N . THR A 1 210 ? 13.990 -10.217 -5.977 1.00 96.00 210 THR A N 1
ATOM 1514 C CA . THR A 1 210 ? 13.623 -11.629 -6.144 1.00 96.00 210 THR A CA 1
ATOM 1515 C C . THR A 1 210 ? 13.726 -12.393 -4.822 1.00 96.00 210 THR A C 1
ATOM 1517 O O . THR A 1 210 ? 12.852 -13.198 -4.511 1.00 96.00 210 THR A O 1
ATOM 1520 N N . ALA A 1 211 ? 14.756 -12.123 -4.015 1.00 94.94 211 ALA A N 1
ATOM 1521 C CA . ALA A 1 211 ? 14.926 -12.730 -2.695 1.00 94.94 211 ALA A CA 1
ATOM 1522 C C . ALA A 1 211 ? 13.870 -12.254 -1.682 1.00 94.94 211 ALA A C 1
ATOM 1524 O O . ALA A 1 211 ? 13.484 -13.022 -0.799 1.00 94.94 211 ALA A O 1
ATOM 1525 N N . ALA A 1 212 ? 13.387 -11.017 -1.824 1.00 96.62 212 ALA A N 1
ATOM 1526 C CA . ALA A 1 212 ? 12.315 -10.479 -0.995 1.00 96.62 212 ALA A CA 1
ATOM 1527 C C . ALA A 1 212 ? 10.937 -11.076 -1.347 1.00 96.62 212 ALA A C 1
ATOM 1529 O O . ALA A 1 212 ? 10.090 -11.220 -0.475 1.00 96.62 212 ALA A O 1
ATOM 1530 N N . ALA A 1 213 ? 10.701 -11.513 -2.585 1.00 97.19 213 ALA A N 1
ATOM 1531 C CA . ALA A 1 213 ? 9.420 -12.111 -2.965 1.00 97.19 213 ALA A CA 1
ATOM 1532 C C . ALA A 1 213 ? 9.126 -13.439 -2.237 1.00 97.19 213 ALA A C 1
ATOM 1534 O O . ALA A 1 213 ? 9.998 -14.303 -2.068 1.00 97.19 213 ALA A O 1
ATOM 1535 N N . GLY A 1 214 ? 7.876 -13.637 -1.822 1.00 97.69 214 GLY A N 1
ATOM 1536 C CA . GLY A 1 214 ? 7.446 -14.823 -1.081 1.00 97.69 214 GLY A CA 1
ATOM 1537 C C . GLY A 1 214 ? 6.158 -14.619 -0.289 1.00 97.69 214 GLY A C 1
ATOM 1538 O O . GLY A 1 214 ? 5.436 -13.652 -0.499 1.00 97.69 214 GLY A O 1
ATOM 1539 N N . VAL A 1 215 ? 5.878 -15.532 0.637 1.00 97.50 215 VAL A N 1
ATOM 1540 C CA . VAL A 1 215 ? 4.747 -15.447 1.571 1.00 97.50 215 VAL A CA 1
ATOM 1541 C C . VAL A 1 215 ? 5.158 -14.644 2.798 1.00 97.50 215 VAL A C 1
ATOM 1543 O O . VAL A 1 215 ? 6.244 -14.860 3.341 1.00 97.50 215 VAL A O 1
ATOM 1546 N N . TYR A 1 216 ? 4.279 -13.754 3.245 1.00 97.25 216 TYR A N 1
ATOM 1547 C CA . TYR A 1 216 ? 4.500 -12.842 4.359 1.00 97.25 216 TYR A CA 1
ATOM 1548 C C . TYR A 1 216 ? 3.487 -13.056 5.478 1.00 97.25 216 TYR A C 1
ATOM 1550 O O . TYR A 1 216 ? 2.329 -13.407 5.243 1.00 97.25 216 TYR A O 1
ATOM 1558 N N . ARG A 1 217 ? 3.936 -12.826 6.711 1.00 95.75 217 ARG A N 1
ATOM 1559 C CA . ARG A 1 217 ? 3.101 -12.839 7.914 1.00 95.75 217 ARG A CA 1
ATOM 1560 C C . ARG A 1 217 ? 3.738 -11.964 8.985 1.00 95.75 217 ARG A C 1
ATOM 1562 O O . ARG A 1 217 ? 4.953 -11.801 9.000 1.00 95.75 217 ARG A O 1
ATOM 1569 N N . VAL A 1 218 ? 2.921 -11.441 9.893 1.00 94.81 218 VAL A N 1
ATOM 1570 C CA . VAL A 1 218 ? 3.432 -10.776 11.092 1.00 94.81 218 VAL A CA 1
ATOM 1571 C C . VAL A 1 218 ? 3.967 -11.827 12.069 1.00 94.81 218 VAL A C 1
ATOM 1573 O O . VAL A 1 218 ? 3.210 -12.683 12.529 1.00 94.81 218 VAL A O 1
ATOM 1576 N N . VAL A 1 219 ? 5.265 -11.784 12.359 1.00 93.31 219 VAL A N 1
ATOM 1577 C CA . VAL A 1 219 ? 5.974 -12.663 13.301 1.00 93.31 219 VAL A CA 1
ATOM 1578 C C . VAL A 1 219 ? 6.757 -11.767 14.250 1.00 93.31 219 VAL A C 1
ATOM 1580 O O . VAL A 1 219 ? 7.484 -10.896 13.792 1.00 93.31 219 VAL A O 1
ATOM 1583 N N . ASP A 1 220 ? 6.558 -11.932 15.559 1.00 91.75 220 ASP A N 1
ATOM 1584 C CA . ASP A 1 220 ? 7.243 -11.146 16.599 1.00 91.75 220 ASP A CA 1
ATOM 1585 C C . ASP A 1 220 ? 7.151 -9.615 16.408 1.00 91.75 220 ASP A C 1
ATOM 1587 O O . ASP A 1 220 ? 8.052 -8.866 16.768 1.00 91.75 220 ASP A O 1
ATOM 1591 N N . GLY A 1 221 ? 6.031 -9.140 15.847 1.00 90.81 221 GLY A N 1
ATOM 1592 C CA . GLY A 1 221 ? 5.791 -7.716 15.580 1.00 90.81 221 GLY A CA 1
ATOM 1593 C C . GLY A 1 221 ? 6.374 -7.201 14.261 1.00 90.81 221 GLY A C 1
ATOM 1594 O O . GLY A 1 221 ? 6.237 -6.016 13.971 1.00 90.81 221 GLY A O 1
ATOM 1595 N N . GLU A 1 222 ? 6.962 -8.065 13.434 1.00 93.94 222 GLU A N 1
ATOM 1596 C CA . GLU A 1 222 ? 7.520 -7.706 12.129 1.00 93.94 222 GLU A CA 1
ATOM 1597 C C . GLU A 1 222 ? 6.756 -8.374 10.986 1.00 93.94 222 GLU A C 1
ATOM 1599 O O . GLU A 1 222 ? 6.426 -9.558 11.047 1.00 93.94 222 GLU A O 1
ATOM 1604 N N . LEU A 1 223 ? 6.502 -7.640 9.899 1.00 96.25 223 LEU A N 1
ATOM 1605 C CA . LEU A 1 223 ? 5.936 -8.214 8.681 1.00 96.25 223 LEU A CA 1
ATOM 1606 C C . LEU A 1 223 ? 7.058 -8.884 7.884 1.00 96.25 223 LEU A C 1
ATOM 1608 O O . LEU A 1 223 ? 7.721 -8.261 7.051 1.00 96.25 223 LEU A O 1
ATOM 1612 N N . ALA A 1 224 ? 7.266 -10.167 8.165 1.00 96.38 224 ALA A N 1
ATOM 1613 C CA . ALA A 1 224 ? 8.408 -10.926 7.688 1.00 96.38 224 ALA A CA 1
ATOM 1614 C C . ALA A 1 224 ? 8.022 -11.945 6.612 1.00 96.38 224 ALA A C 1
ATOM 1616 O O . ALA A 1 224 ? 6.937 -12.537 6.613 1.00 96.38 224 ALA A O 1
ATOM 1617 N N . ARG A 1 225 ? 8.969 -12.193 5.705 1.00 97.31 225 ARG A N 1
ATOM 1618 C CA . ARG A 1 225 ? 8.886 -13.269 4.720 1.00 97.31 225 ARG A CA 1
ATOM 1619 C C . ARG A 1 225 ? 9.101 -14.613 5.414 1.00 97.31 225 ARG A C 1
ATOM 1621 O O . ARG A 1 225 ? 10.183 -14.876 5.932 1.00 97.31 225 ARG A O 1
ATOM 1628 N N . ILE A 1 226 ? 8.107 -15.491 5.355 1.00 97.06 226 ILE A N 1
ATOM 1629 C CA . ILE A 1 226 ? 8.140 -16.812 6.006 1.00 97.06 226 ILE A CA 1
ATOM 1630 C C . ILE A 1 226 ? 8.477 -17.961 5.050 1.00 97.06 226 ILE A C 1
ATOM 1632 O O . ILE A 1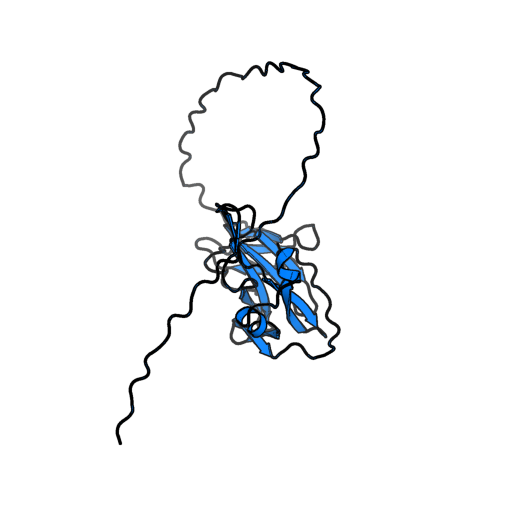 226 ? 8.713 -19.084 5.490 1.00 97.06 226 ILE A O 1
ATOM 1636 N N . GLY A 1 227 ? 8.500 -17.711 3.741 1.00 96.75 227 GLY A N 1
ATOM 1637 C CA . GLY A 1 227 ? 8.810 -18.739 2.752 1.00 96.75 227 GLY A CA 1
ATOM 1638 C C . GLY A 1 227 ? 8.599 -18.274 1.314 1.00 96.75 227 GLY A C 1
ATOM 1639 O O . GLY A 1 227 ? 8.176 -17.140 1.087 1.00 96.75 227 GLY A O 1
ATOM 1640 N N . PRO A 1 228 ? 8.908 -19.123 0.323 1.00 96.62 228 PRO A N 1
ATOM 1641 C CA . PRO A 1 228 ? 8.588 -18.844 -1.071 1.00 96.62 228 PRO A CA 1
ATOM 1642 C C . PRO A 1 228 ? 7.076 -18.936 -1.321 1.00 96.62 228 PRO A C 1
ATOM 1644 O O . PRO A 1 228 ? 6.368 -19.668 -0.629 1.00 96.62 228 PRO A O 1
ATOM 1647 N N . THR A 1 229 ? 6.588 -18.243 -2.349 1.00 92.81 229 THR A N 1
ATOM 1648 C CA . THR A 1 229 ? 5.224 -18.449 -2.854 1.00 92.81 229 THR A CA 1
ATOM 1649 C C . THR A 1 229 ? 5.103 -19.874 -3.404 1.00 92.81 229 THR A C 1
ATOM 1651 O O . THR A 1 229 ? 5.965 -20.276 -4.194 1.00 92.81 229 THR A O 1
ATOM 1654 N N . PRO A 1 230 ? 4.085 -20.664 -3.012 1.00 87.00 230 PRO A N 1
ATOM 1655 C CA . PRO A 1 230 ? 3.948 -22.031 -3.502 1.00 87.00 230 PRO A CA 1
ATOM 1656 C C . PRO A 1 230 ? 3.827 -22.071 -5.029 1.00 87.00 230 PRO A C 1
ATOM 1658 O O . PRO A 1 230 ? 3.057 -21.317 -5.627 1.00 87.00 230 PRO A O 1
ATOM 1661 N N . ALA A 1 231 ? 4.586 -22.964 -5.666 1.00 85.19 231 ALA A N 1
ATOM 1662 C CA . ALA A 1 231 ? 4.539 -23.131 -7.113 1.00 85.19 231 ALA A CA 1
ATOM 1663 C C . ALA A 1 231 ? 3.129 -23.545 -7.566 1.00 85.19 231 ALA A C 1
ATOM 1665 O O . ALA A 1 231 ? 2.541 -24.473 -7.014 1.00 85.19 231 ALA A O 1
ATOM 1666 N N . GLY A 1 232 ? 2.592 -22.855 -8.576 1.00 82.19 232 GLY A N 1
ATOM 1667 C CA . GLY A 1 232 ? 1.251 -23.126 -9.104 1.00 82.19 232 GLY A CA 1
ATOM 1668 C C . GLY A 1 232 ? 0.097 -22.651 -8.215 1.00 82.19 232 GLY A C 1
ATOM 1669 O O . GLY A 1 232 ? -1.050 -22.981 -8.509 1.00 82.19 232 GLY A O 1
ATOM 1670 N N . ALA A 1 233 ? 0.361 -21.885 -7.148 1.00 86.38 233 ALA A N 1
ATOM 1671 C CA . ALA A 1 233 ? -0.705 -21.259 -6.376 1.00 86.38 233 ALA A CA 1
ATOM 1672 C C . ALA A 1 233 ? -1.513 -20.294 -7.255 1.00 86.38 233 ALA A C 1
ATOM 1674 O O . ALA A 1 233 ? -0.954 -19.431 -7.931 1.00 86.38 233 ALA A O 1
ATOM 1675 N N . ALA A 1 234 ? -2.839 -20.420 -7.213 1.00 91.12 234 ALA A N 1
ATOM 1676 C CA . ALA A 1 234 ? -3.724 -19.403 -7.758 1.0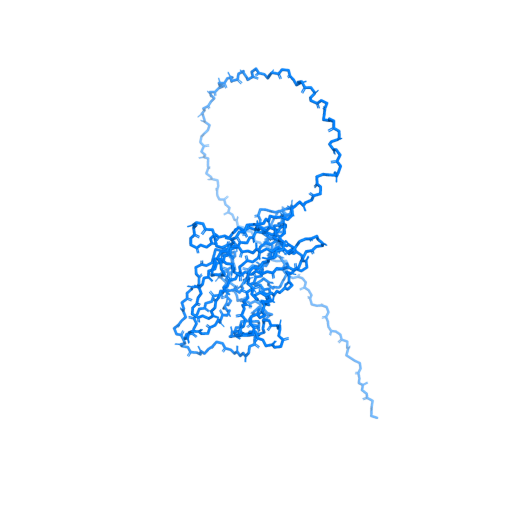0 91.12 234 ALA A CA 1
ATOM 1677 C C . ALA A 1 234 ? -3.670 -18.183 -6.831 1.00 91.12 234 ALA A C 1
ATOM 1679 O O . ALA A 1 234 ? -4.169 -18.228 -5.704 1.00 91.12 234 ALA A O 1
ATOM 1680 N N . CYS A 1 235 ? -3.022 -17.122 -7.301 1.00 94.56 235 CYS A N 1
ATOM 1681 C CA . CYS A 1 235 ? -2.890 -15.870 -6.576 1.00 94.56 235 CYS A CA 1
ATOM 1682 C C . CYS A 1 235 ? -3.814 -14.817 -7.188 1.00 94.56 235 CYS A C 1
ATOM 1684 O O . CYS A 1 235 ? -3.890 -14.681 -8.410 1.00 94.56 235 CYS A O 1
ATOM 1686 N N . LEU A 1 236 ? -4.533 -14.091 -6.335 1.00 95.38 236 LEU A N 1
ATOM 1687 C CA . LEU A 1 236 ? -5.407 -12.997 -6.748 1.00 95.38 236 LEU A CA 1
ATOM 1688 C C . LEU A 1 236 ? -4.750 -11.657 -6.410 1.00 95.38 236 LEU A C 1
ATOM 1690 O O . LEU A 1 236 ? -4.243 -11.513 -5.293 1.00 95.38 236 LEU A O 1
ATOM 1694 N N . PRO A 1 237 ? -4.766 -10.676 -7.329 1.00 94.69 237 PRO A N 1
ATOM 1695 C CA . PRO A 1 237 ? -4.264 -9.346 -7.027 1.00 94.69 237 PRO A CA 1
ATOM 1696 C C . PRO A 1 237 ? -5.114 -8.711 -5.926 1.00 94.69 237 PRO A C 1
ATOM 1698 O O . PRO A 1 237 ? -6.342 -8.833 -5.916 1.00 94.69 237 PRO A O 1
ATOM 1701 N N . ILE A 1 238 ? -4.457 -8.018 -5.001 1.00 95.12 238 ILE A N 1
ATOM 1702 C CA . ILE A 1 238 ? -5.142 -7.212 -3.994 1.00 95.12 238 ILE A CA 1
ATOM 1703 C C . ILE A 1 238 ? -5.456 -5.847 -4.613 1.00 95.12 238 ILE A C 1
ATOM 1705 O O . ILE A 1 238 ? -4.603 -5.246 -5.262 1.00 95.12 238 ILE A O 1
ATOM 1709 N N . ALA A 1 239 ? -6.676 -5.345 -4.406 1.00 92.50 239 ALA A N 1
ATOM 1710 C CA . ALA A 1 239 ? -7.146 -4.062 -4.934 1.00 92.50 239 ALA A CA 1
ATOM 1711 C C . ALA A 1 239 ? -6.554 -2.852 -4.177 1.00 92.50 239 ALA A C 1
ATOM 1713 O O . ALA A 1 239 ? -7.280 -2.033 -3.617 1.00 92.50 239 ALA A O 1
ATOM 1714 N N . LEU A 1 240 ? -5.226 -2.754 -4.155 1.00 92.12 240 LEU A N 1
ATOM 1715 C CA . LEU A 1 240 ? -4.469 -1.594 -3.693 1.00 92.12 240 LEU A CA 1
ATOM 1716 C C . LEU A 1 240 ? -3.838 -0.913 -4.909 1.00 92.12 240 LEU A C 1
ATOM 1718 O O . LEU A 1 240 ? -3.218 -1.566 -5.749 1.00 92.12 240 LEU A O 1
ATOM 1722 N N . ALA A 1 241 ? -3.998 0.404 -5.010 1.00 88.94 241 ALA A N 1
ATOM 1723 C CA . ALA A 1 241 ? -3.415 1.179 -6.096 1.00 88.94 241 ALA A CA 1
ATOM 1724 C C . ALA A 1 241 ? -1.915 1.379 -5.841 1.00 88.94 241 ALA A C 1
ATOM 1726 O O . ALA A 1 241 ? -1.514 2.313 -5.150 1.00 88.94 241 ALA A O 1
ATOM 1727 N N . LEU A 1 242 ? -1.090 0.476 -6.376 1.00 88.19 242 LEU A N 1
ATOM 1728 C CA . LEU A 1 242 ? 0.358 0.649 -6.356 1.00 88.19 242 LEU A CA 1
ATOM 1729 C C . LEU A 1 242 ? 0.790 1.733 -7.361 1.00 88.19 242 LEU A C 1
ATOM 1731 O O . LEU A 1 242 ? 0.345 1.678 -8.512 1.00 88.19 242 LEU A O 1
ATOM 1735 N N . PRO A 1 243 ? 1.642 2.684 -6.941 1.00 84.81 243 PRO A N 1
ATOM 1736 C CA . PRO A 1 243 ? 2.212 3.716 -7.807 1.00 84.81 243 PRO A CA 1
ATOM 1737 C C . PRO A 1 243 ? 3.398 3.214 -8.650 1.00 84.81 243 PRO A C 1
ATOM 1739 O O . PRO A 1 243 ? 3.919 2.105 -8.382 1.00 84.81 243 PRO A O 1
#

Foldseek 3Di:
DDDDDDDDDDDDDDDDDDPDDDDDDDDDDDDDDDDDPPDDDPDPPPPPPDPDPPPPPPDADQDPDDQVQWQEWEDDPVFIWTWGDDPDQFDTDIGGHNDRNYLLYEHDPPLQHPVQWDWTWHQALLGIKMKTFHCDPQDPATPWIWIWGAAPNSQIAIDTQADDDFDDDPNGTRGDQKGWFWWQFVSFTWTDIDGPDPVCVVPDDDPVNVVQTATWHQDPSYGDHPGHHDPPTDIGGDPDDDD

Radius of gyration: 25.38 Å; Cα contacts (8 Å, |Δi|>4): 428; chains: 1; bounding box: 70×68×66 Å

pLDDT: mean 81.63, std 18.71, range [38.5, 98.12]

Sequence (243 aa):
MELPPIRGALGSVVRRALSGRAGVRRVALCG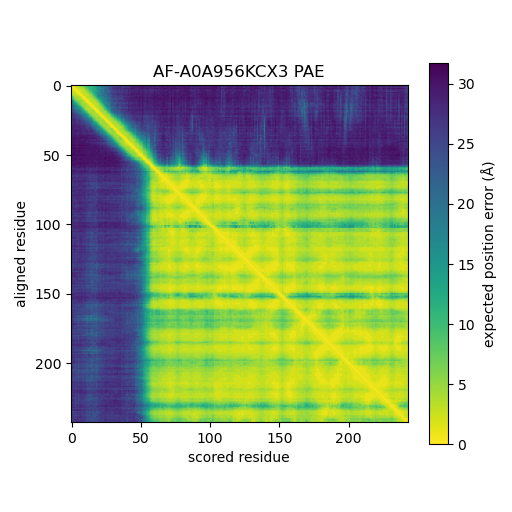LLLAACESSSPPRERAVVSPGSPEAAARCAEDHLARDAVLARFDGETCPFVLVRGAAPSAVELHSLTEPPTRRAGVAPERCPPERCQWSGVDTPAGPLLLAVAPSPASELPREVWLGAAGEAEALAFTPLWTGEPATVDDTELGPVFALEPQLCGGALALTVRARLPPAGAEPPPPSITAAAGVYRVVDGELARIGPTPAGAACLPIALALP

Mean predicted aligned error: 12.8 Å

Nearest PDB structures (foldseek):
  5i6e-assembly1_A  TM=3.551E-01  e=1.079E+00  Saccharomyces cerevisiae S288C